Protein AF-A0A651GWT9-F1 (afdb_monomer)

Radius of gyration: 36.69 Å; Cα contacts (8 Å, |Δi|>4): 394; chains: 1; bounding box: 93×82×95 Å

Sequence (336 aa):
MPEPGSPAMNHLFLAAEGGGPGTVPLLILIVALVGFGLAYFVVGPGKRSGPKRNADIPLAMRPYHADEELETTGMERAMAWGVALAVFASLFIPLYWLIEPTRINNAVDDFYDADVAAGRAEYQNACASCHGVNLEGGSAPHPSPDVDAPWPAPALDNIVARYADSEIVPDVREFILLTLIHGRPGTPMNAFGVAGGGVYSDNQLEQITTYILSVQTGEIPEAQAFVGRSGEDVFEVSCARCHGPNAEGYVGPQLWNVYERYGWSGEDDESLVQARNAVRQVLQEGRNLPGNAPMPSFALELTDDAIEAVIDHIESFQDLGGPRTAQIGGLPEGDD

pLDDT: mean 81.08, std 16.61, range [32.06, 98.0]

Mean predicted aligned error: 13.44 Å

Solvent-accessible surface area (backbone atoms only — not comparable to full-atom values): 19276 Å² total; per-residue (Å²): 138,88,85,83,90,82,79,91,72,85,80,83,72,83,84,68,88,85,53,65,97,62,43,66,63,49,50,51,53,51,50,52,52,52,50,51,50,48,49,44,61,70,69,37,93,42,84,76,73,65,76,76,93,70,80,93,66,59,85,91,71,50,85,69,80,53,67,71,50,44,77,37,66,47,44,53,52,53,51,49,49,52,51,51,49,50,55,47,49,67,53,47,51,61,54,48,61,74,47,46,63,59,57,50,50,53,51,51,52,54,49,50,54,50,34,32,54,53,8,46,55,53,35,58,75,75,43,21,86,28,23,28,88,76,27,72,17,48,43,38,70,37,73,54,89,90,46,89,63,68,33,78,28,65,50,48,23,28,48,62,52,73,36,69,85,31,83,79,44,80,45,62,67,59,52,49,45,52,37,40,28,56,22,41,83,59,49,72,49,60,31,38,19,52,94,46,72,26,88,37,50,73,69,54,49,51,16,30,47,47,23,45,68,71,55,57,71,64,65,68,69,60,24,70,81,44,70,90,56,52,19,60,60,51,33,55,73,71,43,20,84,31,19,28,86,82,30,54,15,34,60,35,64,31,44,38,44,49,43,45,78,53,65,26,84,88,81,53,72,68,37,42,52,48,18,52,50,52,52,49,47,39,43,48,58,20,46,76,47,92,98,50,75,62,46,64,48,35,60,76,49,39,40,72,70,42,51,49,31,31,51,54,42,52,59,74,60,56,43,79,93,62,83,85,70,47,47,58,74,66,77,77,80,75,88,127

Secondary structure (DSSP, 8-state):
------------STTSSSS-TTHHHHHHHHHHHHHHHHHHHHHSS----PPPS-S---GGGSPPPPHHHIIIIIHHHHHHHHHHHHHHHHHHHHHHHHHHHHHHHHHHHHHHHHHHHHHHHHHHHHTHHHH-TTS--EEE--SSTT--SPEEEPPSTTHHHHTTT-SS-S-HHHHHHHHHHH--TTSS----BGGGT-SB-HHHHHHHHHHHHHT-------GGGGTT--HHHHIIIIIHHHH-TTS--SSSPP-TTHHHHTT--SS-HHHHHHHHHHHHHHHHH-B--TTSPPBPP-TTTS-HHHHHHHHHHHHHT--TTS-S---TTPPPPP--

Structure (mmCIF, N/CA/C/O backbone):
data_AF-A0A651GWT9-F1
#
_entry.id   AF-A0A651GWT9-F1
#
loop_
_atom_site.group_PDB
_atom_site.id
_atom_site.type_symbol
_atom_site.label_atom_id
_atom_site.label_alt_id
_atom_site.label_comp_id
_atom_site.label_asym_id
_atom_site.label_entity_id
_atom_site.label_seq_id
_atom_site.pdbx_PDB_ins_code
_atom_site.Cartn_x
_atom_site.Cartn_y
_atom_site.Cartn_z
_atom_site.occupancy
_atom_site.B_iso_or_equiv
_atom_site.auth_seq_id
_atom_site.auth_comp_id
_atom_site.auth_asym_id
_atom_site.auth_atom_id
_atom_site.pdbx_PDB_model_num
ATOM 1 N N . MET A 1 1 ? -34.807 -52.802 41.425 1.00 34.69 1 MET A N 1
ATOM 2 C CA . MET A 1 1 ? -34.283 -52.454 42.760 1.00 34.69 1 MET A CA 1
ATOM 3 C C . MET A 1 1 ? -33.518 -51.147 42.628 1.00 34.69 1 MET A C 1
ATOM 5 O O . MET A 1 1 ? -32.524 -51.166 41.915 1.00 34.69 1 MET A O 1
ATOM 9 N N . PRO A 1 2 ? -33.982 -50.023 43.196 1.00 41.78 2 PRO A N 1
ATOM 10 C CA . PRO A 1 2 ? -33.145 -48.846 43.379 1.00 41.78 2 PRO A CA 1
ATOM 11 C C . PRO A 1 2 ? -32.631 -48.796 44.827 1.00 41.78 2 PRO A C 1
ATOM 13 O O . PRO A 1 2 ? -33.397 -49.033 45.758 1.00 41.78 2 PRO A O 1
ATOM 16 N N . GLU A 1 3 ? -31.354 -48.477 45.009 1.00 43.72 3 GLU A N 1
ATOM 17 C CA . GLU A 1 3 ? -30.801 -48.015 46.289 1.00 43.72 3 GLU A CA 1
ATOM 18 C C . GLU A 1 3 ? -30.402 -46.531 46.156 1.00 43.72 3 GLU A C 1
ATOM 20 O O . GLU A 1 3 ? -30.082 -46.095 45.043 1.00 43.72 3 GLU A O 1
ATOM 25 N N . PRO A 1 4 ? -30.472 -45.738 47.242 1.00 53.94 4 PRO A N 1
ATOM 26 C CA . PRO A 1 4 ? -30.654 -44.291 47.179 1.00 53.94 4 PRO A CA 1
ATOM 27 C C . PRO A 1 4 ? -29.483 -43.471 47.756 1.00 53.94 4 PRO A C 1
ATOM 29 O O . PRO A 1 4 ? -28.803 -43.888 48.684 1.00 53.94 4 PRO A O 1
ATOM 32 N N . GLY A 1 5 ? -29.376 -42.217 47.301 1.00 38.59 5 GLY A N 1
ATOM 33 C CA . GLY A 1 5 ? -28.987 -41.090 48.159 1.00 38.59 5 GLY A CA 1
ATOM 34 C C . GLY A 1 5 ? -27.533 -40.608 48.110 1.00 38.59 5 GLY A C 1
ATOM 35 O O . GLY A 1 5 ? -26.626 -41.269 48.597 1.00 38.59 5 GLY A O 1
ATOM 36 N N . SER A 1 6 ? -27.350 -39.366 47.649 1.00 43.31 6 SER A N 1
ATOM 37 C CA . SER A 1 6 ? -26.493 -38.344 48.282 1.00 43.31 6 SER A CA 1
ATOM 38 C C . SER A 1 6 ? -26.799 -36.969 47.649 1.00 43.31 6 SER A C 1
ATOM 40 O O . SER A 1 6 ? -27.168 -36.935 46.473 1.00 43.31 6 SER A O 1
ATOM 42 N N . PRO A 1 7 ? -26.773 -35.854 48.408 1.00 42.66 7 PRO A N 1
ATOM 43 C CA . PRO A 1 7 ? -27.632 -34.707 48.158 1.00 42.66 7 PRO A CA 1
ATOM 44 C C . PRO A 1 7 ? -27.034 -33.673 47.205 1.00 42.66 7 PRO A C 1
ATOM 46 O O . PRO A 1 7 ? -25.822 -33.496 47.093 1.00 42.66 7 PRO A O 1
ATOM 49 N N . ALA A 1 8 ? -27.952 -32.938 46.579 1.00 46.38 8 ALA A N 1
ATOM 50 C CA . ALA A 1 8 ? -27.704 -31.704 45.859 1.00 46.38 8 ALA A CA 1
ATOM 51 C C . ALA A 1 8 ? -26.859 -30.739 46.706 1.00 46.38 8 ALA A C 1
ATOM 53 O O . ALA A 1 8 ? -27.310 -30.244 47.741 1.00 46.38 8 ALA A O 1
ATOM 54 N N . MET A 1 9 ? -25.641 -30.459 46.244 1.00 37.56 9 MET A N 1
ATOM 55 C CA . MET A 1 9 ? -24.887 -29.294 46.682 1.00 37.56 9 MET A CA 1
ATOM 56 C C . MET A 1 9 ? -25.170 -28.139 45.724 1.00 37.56 9 MET A C 1
ATOM 58 O O . MET A 1 9 ? -25.103 -28.284 44.507 1.00 37.56 9 MET A O 1
ATOM 62 N N . ASN A 1 10 ? -25.528 -27.003 46.319 1.00 38.50 10 ASN A N 1
ATOM 63 C CA . ASN A 1 10 ? -25.833 -25.724 45.692 1.00 38.50 10 ASN A CA 1
ATOM 64 C C . ASN A 1 10 ? -24.894 -25.373 44.526 1.00 38.50 10 ASN A C 1
ATOM 66 O O . ASN A 1 10 ? -23.770 -24.915 44.733 1.00 38.50 10 ASN A O 1
ATOM 70 N N . HIS A 1 11 ? -25.405 -25.466 43.301 1.00 36.50 11 HIS A N 1
ATOM 71 C CA . HIS A 1 11 ? -24.813 -24.824 42.132 1.00 36.50 11 HIS A CA 1
ATOM 72 C C . HIS A 1 11 ? -25.186 -23.335 42.130 1.00 36.50 11 HIS A C 1
ATOM 74 O O . HIS A 1 11 ? -26.056 -22.903 41.382 1.00 36.50 11 HIS A O 1
ATOM 80 N N . LEU A 1 12 ? -24.539 -22.547 42.993 1.00 37.69 12 LEU A N 1
ATOM 81 C CA . LEU A 1 12 ? -24.570 -21.078 42.919 1.00 37.69 12 LEU A CA 1
ATOM 82 C C . LEU A 1 12 ? -23.285 -20.496 42.293 1.00 37.69 12 LEU A C 1
ATOM 84 O O . LEU A 1 12 ? -23.103 -19.287 42.274 1.00 37.69 12 LEU A O 1
ATOM 88 N N . PHE A 1 13 ? -22.399 -21.350 41.769 1.00 36.81 13 PHE A N 1
ATOM 89 C CA . PHE A 1 13 ? -21.120 -20.948 41.164 1.00 36.81 13 PHE A CA 1
ATOM 90 C C . PHE A 1 13 ? -20.962 -21.329 39.683 1.00 36.81 13 PHE A C 1
ATOM 92 O O . PHE A 1 13 ? -19.931 -21.041 39.088 1.00 36.81 13 PHE A O 1
ATOM 99 N N . LEU A 1 14 ? -21.985 -21.909 39.047 1.00 35.50 14 LEU A N 1
ATOM 100 C CA . LEU A 1 14 ? -21.901 -22.403 37.665 1.00 35.50 14 LEU A CA 1
ATOM 101 C C . LEU A 1 14 ? -22.484 -21.418 36.631 1.00 35.50 14 LEU A C 1
ATOM 103 O O . LEU A 1 14 ? -23.247 -21.800 35.750 1.00 35.50 14 LEU A O 1
ATOM 107 N N . ALA A 1 15 ? -22.160 -20.132 36.770 1.00 36.50 15 ALA A N 1
ATOM 108 C CA . ALA A 1 15 ? -22.486 -19.091 35.784 1.00 36.50 15 ALA A CA 1
ATOM 109 C C . ALA A 1 15 ? -21.256 -18.248 35.389 1.00 36.50 15 ALA A C 1
ATOM 111 O O . ALA A 1 15 ? -21.401 -17.168 34.824 1.00 36.50 15 ALA A O 1
ATOM 112 N N . ALA A 1 16 ? -20.047 -18.729 35.699 1.00 40.91 16 ALA A N 1
ATOM 113 C CA . ALA A 1 16 ? -18.791 -18.030 35.417 1.00 40.91 16 ALA A CA 1
ATOM 114 C C . ALA A 1 16 ? -17.992 -18.629 34.242 1.00 40.91 16 ALA A C 1
ATOM 116 O O . ALA A 1 16 ? -17.003 -18.037 33.830 1.00 40.91 16 ALA A O 1
ATOM 117 N N . GLU A 1 17 ? -18.402 -19.768 33.675 1.00 38.47 17 GLU A N 1
ATOM 118 C CA . GLU A 1 17 ? -17.563 -20.520 32.719 1.00 38.47 17 GLU A CA 1
ATOM 119 C C . GLU A 1 17 ? -17.891 -20.271 31.235 1.00 38.47 17 GLU A C 1
ATOM 121 O O . GLU A 1 17 ? -17.280 -20.876 30.363 1.00 38.47 17 GLU A O 1
ATOM 126 N N . GLY A 1 18 ? -18.829 -19.371 30.918 1.00 39.38 18 GLY A N 1
ATOM 127 C CA . GLY A 1 18 ? -19.258 -19.110 29.533 1.00 39.38 18 GLY A CA 1
ATOM 128 C C . GLY A 1 18 ? -18.886 -17.743 28.960 1.00 39.38 18 GLY A C 1
A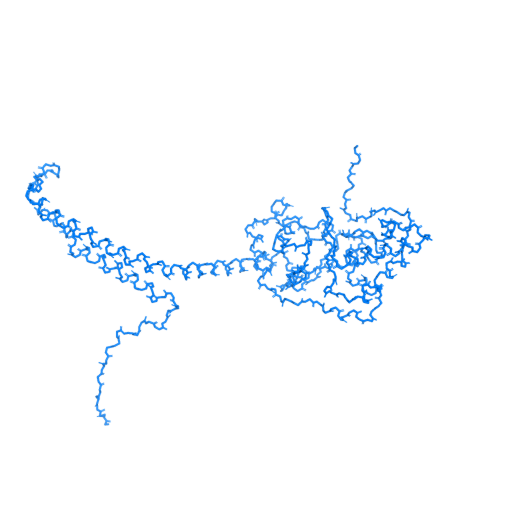TOM 129 O O . GLY A 1 18 ? -19.301 -17.424 27.851 1.00 39.38 18 GLY A O 1
ATOM 130 N N . GLY A 1 19 ? -18.173 -16.901 29.703 1.00 41.41 19 GLY A N 1
ATOM 131 C CA . GLY A 1 19 ? -17.907 -15.531 29.283 1.00 41.41 19 GLY A CA 1
ATOM 132 C C . GLY A 1 19 ? -16.416 -15.259 29.194 1.00 41.41 19 GLY A C 1
ATOM 133 O O . GLY A 1 19 ? -15.693 -15.586 30.129 1.00 41.41 19 GLY A O 1
ATOM 134 N N . GLY A 1 20 ? -15.969 -14.669 28.084 1.00 50.78 20 GLY A N 1
ATOM 135 C CA . GLY A 1 20 ? -14.579 -14.257 27.889 1.00 50.78 20 GLY A CA 1
ATOM 136 C C . GLY A 1 20 ? -14.032 -13.394 29.040 1.00 50.78 20 GLY A C 1
ATOM 137 O O . GLY A 1 20 ? -14.796 -12.941 29.893 1.00 50.78 20 GLY A O 1
ATOM 138 N N . PRO A 1 21 ? -12.719 -13.112 29.066 1.00 55.62 21 PRO A N 1
ATOM 139 C CA . PRO A 1 21 ? -12.016 -12.498 30.203 1.00 55.62 21 PRO A CA 1
ATOM 140 C C . PRO A 1 21 ? -12.607 -11.169 30.730 1.00 55.62 21 PRO A C 1
ATOM 142 O O . PRO A 1 21 ? -12.285 -10.759 31.842 1.00 55.62 21 PRO A O 1
ATOM 145 N N . GLY A 1 22 ? -13.511 -10.516 29.987 1.00 58.22 22 GLY A N 1
ATOM 146 C CA . GLY A 1 22 ? -14.246 -9.320 30.412 1.00 58.22 22 GLY A CA 1
ATOM 147 C C . GLY A 1 22 ? -15.585 -9.539 31.146 1.00 58.22 22 GLY A C 1
ATOM 148 O O . GLY A 1 22 ? -16.119 -8.583 31.704 1.00 58.22 22 GLY A O 1
ATOM 149 N N . THR A 1 23 ? -16.168 -10.744 31.175 1.00 66.31 23 THR A N 1
ATOM 150 C CA . THR A 1 23 ? -17.546 -10.939 31.688 1.00 66.31 23 THR A CA 1
ATOM 151 C C . THR A 1 23 ? -17.638 -10.937 33.209 1.00 66.31 23 THR A C 1
ATOM 153 O O . THR A 1 23 ? -18.538 -10.321 33.773 1.00 66.31 23 THR A O 1
ATOM 156 N N . VAL A 1 24 ? -16.693 -11.583 33.890 1.00 70.25 24 VAL A N 1
ATOM 157 C CA . VAL A 1 24 ? -16.616 -11.623 35.356 1.00 70.25 24 VAL A CA 1
ATOM 158 C C . VAL A 1 24 ? -16.468 -10.210 35.946 1.00 70.25 24 VAL A C 1
ATOM 160 O O . VAL A 1 24 ? -17.286 -9.839 36.789 1.00 70.25 24 VAL A O 1
ATOM 163 N N . PRO A 1 25 ? -15.512 -9.377 35.493 1.00 71.50 25 PRO A N 1
ATOM 164 C CA . PRO A 1 25 ? -15.408 -7.997 35.959 1.00 71.50 25 PRO A CA 1
ATOM 165 C C . PRO A 1 25 ? -16.654 -7.138 35.679 1.00 71.50 25 PRO A C 1
ATOM 167 O O . PRO A 1 25 ? -17.083 -6.371 36.544 1.00 71.50 25 PRO A O 1
ATOM 170 N N . LEU A 1 26 ? -17.276 -7.295 34.505 1.00 76.06 26 LEU A N 1
ATOM 171 C CA . LEU A 1 26 ? -18.511 -6.591 34.149 1.00 76.06 26 LEU A CA 1
ATOM 172 C C . LEU A 1 26 ? -19.671 -6.967 35.085 1.00 76.06 26 LEU A C 1
ATOM 174 O O . LEU A 1 26 ? -20.403 -6.093 35.549 1.00 76.06 26 LEU A O 1
ATOM 178 N N . LEU A 1 27 ? -19.819 -8.254 35.411 1.00 82.12 27 LEU A N 1
ATOM 179 C CA . LEU A 1 27 ? -20.820 -8.730 36.366 1.00 82.12 27 LEU A CA 1
ATOM 180 C C . LEU A 1 27 ? -20.599 -8.133 37.759 1.00 82.12 27 LEU A C 1
ATOM 182 O O . LEU A 1 27 ? -21.571 -7.752 38.407 1.00 82.12 27 LEU A O 1
ATOM 186 N N . ILE A 1 28 ? -19.346 -7.984 38.203 1.00 82.69 28 ILE A N 1
ATOM 187 C CA . ILE A 1 28 ? -19.028 -7.339 39.487 1.00 82.69 28 ILE A CA 1
ATOM 188 C C . ILE A 1 28 ? -19.466 -5.868 39.477 1.00 82.69 28 ILE A C 1
ATOM 190 O O . ILE A 1 28 ? -20.104 -5.425 40.433 1.00 82.69 28 ILE A O 1
ATOM 194 N N . LEU A 1 29 ? -19.197 -5.120 38.398 1.00 84.25 29 LEU A N 1
ATOM 195 C CA . LEU A 1 29 ? -19.654 -3.729 38.266 1.00 84.25 29 LEU A CA 1
ATOM 196 C C . LEU A 1 29 ? -21.187 -3.626 38.258 1.00 84.25 29 LEU A C 1
ATOM 198 O O . LEU A 1 29 ? -21.750 -2.772 38.945 1.00 84.25 29 LEU A O 1
ATOM 202 N N . ILE A 1 30 ? -21.872 -4.512 37.529 1.00 86.12 30 ILE A N 1
ATOM 203 C CA . ILE A 1 30 ? -23.341 -4.554 37.480 1.00 86.12 30 ILE A CA 1
ATOM 204 C C . ILE A 1 30 ? -23.914 -4.876 38.863 1.00 86.12 30 ILE A C 1
ATOM 206 O O . ILE A 1 30 ? -24.826 -4.191 39.319 1.00 86.12 30 ILE A O 1
ATOM 210 N N . VAL A 1 31 ? -23.371 -5.875 39.562 1.00 89.00 31 VAL A N 1
ATOM 211 C CA . VAL A 1 31 ? -23.805 -6.243 40.918 1.00 89.00 31 VAL A CA 1
ATOM 212 C C . VAL A 1 31 ? -23.554 -5.102 41.903 1.00 89.00 31 VAL A C 1
ATOM 214 O O . VAL A 1 31 ? -24.424 -4.820 42.725 1.00 89.00 31 VAL A O 1
ATOM 217 N N . ALA A 1 32 ? -22.422 -4.400 41.800 1.00 86.38 32 ALA A N 1
ATOM 218 C CA . ALA A 1 32 ? -22.132 -3.230 42.625 1.00 86.38 32 ALA A CA 1
ATOM 219 C C . ALA A 1 32 ? -23.136 -2.089 42.374 1.00 86.38 32 ALA A C 1
ATOM 221 O O . ALA A 1 32 ? -23.671 -1.527 43.331 1.00 86.38 32 ALA A O 1
ATOM 222 N N . LEU A 1 33 ? -23.452 -1.784 41.108 1.00 89.38 33 LEU A N 1
ATOM 223 C CA . LEU A 1 33 ? -24.438 -0.762 40.729 1.00 89.38 33 LEU A CA 1
ATOM 224 C C . LEU A 1 33 ? -25.857 -1.125 41.173 1.00 89.38 33 LEU A C 1
ATOM 226 O O . LEU A 1 33 ? -26.551 -0.302 41.769 1.00 89.38 33 LEU A O 1
ATOM 230 N N . VAL A 1 34 ? -26.291 -2.358 40.910 1.00 90.88 34 VAL A N 1
ATOM 231 C CA . VAL A 1 34 ? -27.620 -2.853 41.296 1.00 90.88 34 VAL A CA 1
ATOM 232 C C . VAL A 1 34 ? -27.742 -2.921 42.815 1.00 90.88 34 VAL A C 1
ATOM 234 O O . VAL A 1 34 ? -28.761 -2.505 43.361 1.00 90.88 34 VAL A O 1
ATOM 237 N N . GLY A 1 35 ? -26.698 -3.378 43.511 1.00 88.44 35 GLY A N 1
ATOM 238 C CA . GLY A 1 35 ? -26.638 -3.413 44.970 1.00 88.44 35 GLY A CA 1
ATOM 239 C C . GLY A 1 35 ? -26.729 -2.019 45.589 1.00 88.44 35 GLY A C 1
ATOM 240 O O . GLY A 1 35 ? -27.533 -1.805 46.498 1.00 88.44 35 GLY A O 1
ATOM 241 N N . PHE A 1 36 ? -25.979 -1.049 45.058 1.00 87.56 36 PHE A N 1
ATOM 242 C CA . PHE A 1 36 ? -26.046 0.343 45.508 1.00 87.56 36 PHE A CA 1
ATOM 243 C C . PHE A 1 36 ? -27.411 0.980 45.203 1.00 87.56 36 PHE A C 1
ATOM 245 O O . PHE A 1 36 ? -28.001 1.627 46.068 1.00 87.56 36 PHE A O 1
ATOM 252 N N . GLY A 1 37 ? -27.965 0.739 44.010 1.00 85.50 37 GLY A N 1
ATOM 253 C CA . GLY A 1 37 ? -29.296 1.208 43.618 1.00 85.50 37 GLY A CA 1
ATOM 254 C C . GLY A 1 37 ? -30.419 0.618 44.479 1.00 85.50 37 GLY A C 1
ATOM 255 O O . GLY A 1 37 ? -31.320 1.343 44.900 1.00 85.50 37 GLY A O 1
ATOM 256 N N . LEU A 1 38 ? -30.347 -0.675 44.810 1.00 85.50 38 LEU A N 1
ATOM 257 C CA . LEU A 1 38 ? -31.267 -1.335 45.742 1.00 85.50 38 LEU A CA 1
ATOM 258 C C . LEU A 1 38 ? -31.141 -0.762 47.154 1.00 85.50 38 LEU A C 1
ATOM 260 O O . LEU A 1 38 ? -32.159 -0.452 47.769 1.00 85.50 38 LEU A O 1
ATOM 264 N N . ALA A 1 39 ? -29.919 -0.570 47.656 1.00 82.94 39 ALA A N 1
ATOM 265 C CA . ALA A 1 39 ? -29.689 0.060 48.954 1.00 82.94 39 ALA A CA 1
ATOM 266 C C . ALA A 1 39 ? 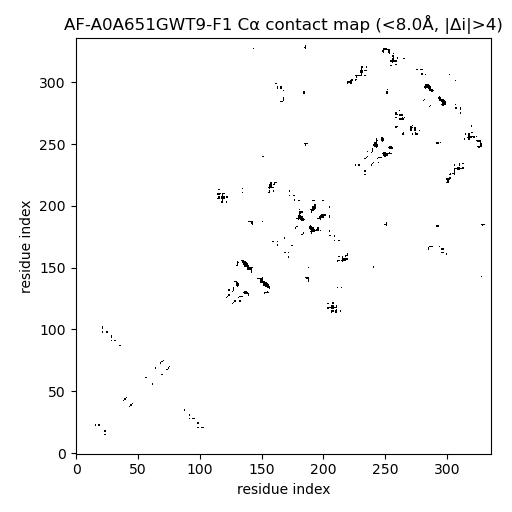-30.274 1.481 48.997 1.00 82.94 39 ALA A C 1
ATOM 268 O O . ALA A 1 39 ? -30.955 1.840 49.959 1.00 82.94 39 ALA A O 1
ATOM 269 N N . TYR A 1 40 ? -30.099 2.262 47.928 1.00 83.56 40 TYR A N 1
ATOM 270 C CA . TYR A 1 40 ? -30.716 3.579 47.778 1.00 83.56 40 TYR A CA 1
ATOM 271 C C . TYR A 1 40 ? -32.244 3.516 47.740 1.00 83.56 40 TYR A C 1
ATOM 273 O O . TYR A 1 40 ? -32.911 4.306 48.398 1.00 83.56 40 TYR A O 1
ATOM 281 N N . PHE A 1 41 ? -32.836 2.561 47.031 1.00 79.25 41 PHE A N 1
ATOM 282 C CA . PHE A 1 41 ? -34.292 2.467 46.948 1.00 79.25 41 PHE A CA 1
ATOM 283 C C . PHE A 1 41 ? -34.943 1.974 48.253 1.00 79.25 41 PHE A C 1
ATOM 285 O O . PHE A 1 41 ? -36.027 2.434 48.620 1.00 79.25 41 PHE A O 1
ATOM 292 N N . VAL A 1 42 ? -34.292 1.047 48.962 1.00 79.25 42 VAL A N 1
ATOM 293 C CA . VAL A 1 42 ? -34.802 0.443 50.205 1.00 79.25 42 VAL A CA 1
ATOM 294 C C . VAL A 1 42 ? -34.559 1.346 51.417 1.00 79.25 42 VAL A C 1
ATOM 296 O O . VAL A 1 42 ? -35.457 1.507 52.242 1.00 79.25 42 VAL A O 1
ATOM 299 N N . VAL A 1 43 ? -33.365 1.939 51.528 1.00 76.88 43 VAL A N 1
ATOM 300 C CA . VAL A 1 43 ? -32.902 2.684 52.719 1.00 76.88 43 VAL A CA 1
ATOM 301 C C . VAL A 1 43 ? -32.803 4.194 52.472 1.00 76.88 43 VAL A C 1
ATOM 303 O O . VAL A 1 43 ? -32.679 4.977 53.417 1.00 76.88 43 VAL A O 1
ATOM 306 N N . GLY A 1 44 ? -32.861 4.637 51.213 1.00 68.19 44 GLY A N 1
ATOM 307 C CA . GLY A 1 44 ? -32.768 6.049 50.844 1.00 68.19 44 GLY A CA 1
ATOM 308 C C . GLY A 1 44 ? -33.978 6.863 51.292 1.00 68.19 44 GLY A C 1
ATOM 309 O O . GLY A 1 44 ? -34.638 6.520 52.277 1.00 68.19 44 GLY A O 1
ATOM 310 N N . PRO A 1 45 ? -34.285 7.997 50.645 1.00 62.41 45 PRO A N 1
ATOM 311 C CA . PRO A 1 45 ? -35.487 8.752 50.965 1.00 62.41 45 PRO A CA 1
ATOM 312 C C . PRO A 1 45 ? -36.687 7.894 50.545 1.00 62.41 45 PRO A C 1
ATOM 314 O O . PRO A 1 45 ? -37.156 7.978 49.413 1.00 62.41 45 PRO A O 1
ATOM 317 N N . GLY A 1 46 ? -37.096 6.986 51.440 1.00 53.94 46 GLY A N 1
ATOM 318 C CA . GLY A 1 46 ? -38.019 5.892 51.175 1.00 53.94 46 GLY A CA 1
ATOM 319 C C . GLY A 1 46 ? -39.297 6.391 50.533 1.00 53.94 46 GLY A C 1
ATOM 320 O O . GLY A 1 46 ? -39.607 7.578 50.653 1.00 53.94 46 GLY A O 1
ATOM 321 N N . LYS A 1 47 ? -40.023 5.485 49.852 1.00 51.78 47 LYS A N 1
ATOM 322 C CA . LYS A 1 47 ? -41.336 5.739 49.230 1.00 51.78 47 LYS A CA 1
ATOM 323 C C . LYS A 1 47 ? -42.032 6.869 49.975 1.00 51.78 47 LYS A C 1
ATOM 325 O O . LYS A 1 47 ? -42.544 6.656 51.075 1.00 51.78 47 LYS A O 1
ATOM 330 N N . ARG A 1 48 ? -42.017 8.073 49.390 1.00 53.59 48 ARG A N 1
ATOM 331 C CA . ARG A 1 48 ? -42.835 9.175 49.876 1.00 53.59 48 ARG A CA 1
ATOM 332 C C . ARG A 1 48 ? -44.258 8.682 49.689 1.00 53.59 48 ARG A C 1
ATOM 334 O O . ARG A 1 48 ? -44.832 8.820 48.613 1.00 53.59 48 ARG A O 1
ATOM 341 N N . SER A 1 49 ? -44.811 8.042 50.715 1.00 50.19 49 SER A N 1
ATOM 342 C CA . SER A 1 49 ? -46.246 7.967 50.874 1.00 50.19 49 SER A CA 1
ATOM 343 C C . SER A 1 49 ? -46.650 9.422 50.978 1.00 50.19 49 SER A C 1
ATOM 345 O O . SER A 1 49 ? -46.546 10.021 52.048 1.00 50.19 49 SER A O 1
ATOM 347 N N . GLY A 1 50 ? -47.017 10.017 49.841 1.00 53.06 50 GLY A N 1
ATOM 348 C CA . GLY A 1 50 ? -47.639 11.326 49.835 1.00 53.06 50 GLY A CA 1
ATOM 349 C C . GLY A 1 50 ? -48.736 11.304 50.901 1.00 53.06 50 GLY A C 1
ATOM 350 O O . GLY A 1 50 ? -49.389 10.263 51.058 1.00 53.06 50 GLY A O 1
ATOM 351 N N . PRO A 1 51 ? -48.887 12.378 51.693 1.00 47.53 51 PRO A N 1
ATOM 352 C CA . PRO A 1 51 ? -49.869 12.399 52.766 1.00 47.53 51 PRO A CA 1
ATOM 353 C C . PRO A 1 51 ? -51.208 11.920 52.206 1.00 47.53 51 PRO A C 1
ATOM 355 O O . PRO A 1 51 ? -51.631 12.377 51.137 1.00 47.53 51 PRO A O 1
ATOM 358 N N . LYS A 1 52 ? -51.830 10.937 52.879 1.00 55.00 52 LYS A N 1
ATOM 359 C CA . LYS A 1 52 ? -53.175 10.474 52.518 1.00 55.00 52 LYS A CA 1
ATOM 360 C C . LYS A 1 52 ? -54.032 11.727 52.384 1.00 55.00 52 LYS A C 1
ATOM 362 O O . LYS A 1 52 ? -54.026 12.538 53.304 1.00 55.00 52 LYS A O 1
ATOM 367 N N . ARG A 1 53 ? -54.663 11.899 51.216 1.00 56.22 53 ARG A N 1
ATOM 368 C CA . ARG A 1 53 ? -55.472 13.065 50.831 1.00 56.22 53 ARG A CA 1
ATOM 369 C C . ARG A 1 53 ? -56.495 13.397 51.924 1.00 56.22 53 ARG A C 1
ATOM 371 O O . ARG A 1 53 ? -57.624 12.936 51.864 1.00 56.22 53 ARG A O 1
ATOM 378 N N . ASN A 1 54 ? -56.089 14.197 52.897 1.00 49.75 54 ASN A N 1
ATOM 379 C CA . ASN A 1 54 ? -56.944 14.814 53.891 1.00 49.75 54 ASN A CA 1
ATOM 380 C C . ASN A 1 54 ? -56.659 16.314 53.773 1.00 49.75 54 ASN A C 1
ATOM 382 O O . ASN A 1 54 ? -55.640 16.780 54.266 1.00 49.75 54 ASN A O 1
ATOM 386 N N . ALA A 1 55 ? -57.523 16.995 53.017 1.00 55.72 55 ALA A N 1
ATOM 387 C CA . ALA A 1 55 ? -57.699 18.447 52.913 1.00 55.72 55 ALA A CA 1
ATOM 388 C C . ALA A 1 55 ? -56.441 19.339 52.722 1.00 55.72 55 ALA A C 1
ATOM 390 O O . ALA A 1 55 ? -55.730 19.685 53.658 1.00 55.72 55 ALA A O 1
ATOM 391 N N . ASP A 1 56 ? -56.229 19.740 51.464 1.00 62.34 56 ASP A N 1
ATOM 392 C CA . ASP A 1 56 ? -55.825 21.064 50.956 1.00 62.34 56 ASP A CA 1
ATOM 393 C C . ASP A 1 56 ? -54.897 21.971 51.788 1.00 62.34 56 ASP A C 1
ATOM 395 O O . ASP A 1 56 ? -55.302 22.995 52.334 1.00 62.34 56 ASP A O 1
ATOM 399 N N . ILE A 1 57 ? -53.592 21.690 51.707 1.00 61.81 57 ILE A N 1
ATOM 400 C CA . ILE A 1 57 ? -52.544 22.720 51.783 1.00 61.81 57 ILE A CA 1
ATOM 401 C C . ILE A 1 57 ? -51.693 22.619 50.501 1.00 61.81 57 ILE A C 1
ATOM 403 O O . ILE A 1 57 ? -51.135 21.535 50.236 1.00 61.81 57 ILE A O 1
ATOM 407 N N . PRO A 1 58 ? -51.579 23.697 49.690 1.00 71.12 58 PRO A N 1
ATOM 408 C CA . PRO A 1 58 ? -50.703 23.736 48.518 1.00 71.12 58 PRO A CA 1
ATOM 409 C C . PRO A 1 58 ? -49.275 23.331 48.891 1.00 71.12 58 PRO A C 1
ATOM 411 O O . PRO A 1 58 ? -48.808 23.676 49.971 1.00 71.12 58 PRO A O 1
ATOM 414 N N . LEU A 1 59 ? -48.563 22.618 48.010 1.00 66.44 59 LEU A N 1
ATOM 415 C CA . LEU A 1 59 ? -47.211 22.095 48.290 1.00 66.44 59 LEU A CA 1
ATOM 416 C C . LEU A 1 59 ? -46.246 23.156 48.851 1.00 66.44 59 LEU A C 1
ATOM 418 O O . LEU A 1 59 ? -45.450 22.832 49.724 1.00 66.44 59 LEU A O 1
ATOM 422 N N . ALA A 1 60 ? -46.366 24.406 48.398 1.00 71.88 60 ALA A N 1
ATOM 423 C CA . ALA A 1 60 ? -45.538 25.534 48.827 1.00 71.88 60 ALA A CA 1
ATOM 424 C C . ALA A 1 60 ? -45.923 26.154 50.190 1.00 71.88 60 ALA A C 1
ATOM 426 O O . ALA A 1 60 ? -45.166 26.958 50.716 1.00 71.88 60 ALA A O 1
ATOM 427 N N . MET A 1 61 ? -47.088 25.817 50.754 1.00 69.31 61 MET A N 1
ATOM 428 C CA . MET A 1 61 ? -47.592 26.352 52.034 1.00 69.31 61 MET A CA 1
ATOM 429 C C . MET A 1 61 ? -47.582 25.321 53.167 1.00 69.31 61 MET A C 1
ATOM 431 O O . MET A 1 61 ? -48.073 25.589 54.262 1.00 69.31 61 MET A O 1
ATOM 435 N N . ARG A 1 62 ? -47.064 24.117 52.917 1.00 70.88 62 ARG A N 1
ATOM 436 C CA . ARG A 1 62 ? -46.945 23.101 53.963 1.00 70.88 62 ARG A CA 1
ATOM 437 C C . ARG A 1 62 ? -45.845 23.522 54.936 1.00 70.88 62 ARG A C 1
ATOM 439 O O . ARG A 1 62 ? -44.788 23.939 54.462 1.00 70.88 62 ARG A O 1
ATOM 446 N N . PRO A 1 63 ? -46.061 23.389 56.257 1.00 71.88 63 PRO A N 1
ATOM 447 C CA . PRO A 1 63 ? -44.979 23.528 57.219 1.00 71.88 63 PRO A CA 1
ATOM 448 C C . PRO A 1 63 ? -43.832 22.614 56.788 1.00 71.88 63 PRO A C 1
ATOM 450 O O . PRO A 1 63 ? -44.047 21.419 56.556 1.00 71.88 63 PRO A O 1
ATOM 453 N N . TYR A 1 64 ? -42.651 23.194 56.590 1.00 68.31 64 TYR A N 1
ATOM 454 C CA . TYR A 1 64 ? -41.444 22.418 56.342 1.00 68.31 64 TYR A CA 1
ATOM 455 C C . TYR A 1 64 ? -41.037 21.702 57.640 1.00 68.31 64 TYR A C 1
ATOM 457 O O . TYR A 1 64 ? -41.601 21.978 58.702 1.00 68.31 64 TYR A O 1
ATOM 465 N N . HIS A 1 65 ? -40.107 20.750 57.555 1.00 75.19 65 HIS A N 1
ATOM 466 C CA . HIS A 1 65 ? -39.599 20.063 58.745 1.00 75.19 65 HIS A CA 1
ATOM 467 C C . HIS A 1 65 ? -39.114 21.079 59.784 1.00 75.19 65 HIS A C 1
ATOM 469 O O . HIS A 1 65 ? -38.588 22.129 59.415 1.00 75.19 65 HIS A O 1
ATOM 475 N N . ALA A 1 66 ? -39.322 20.779 61.067 1.00 80.06 66 ALA A N 1
ATOM 476 C CA . ALA A 1 66 ? -38.813 21.629 62.136 1.00 80.06 66 ALA A CA 1
ATOM 477 C C . ALA A 1 66 ? -37.282 21.715 62.039 1.00 80.06 66 ALA A C 1
ATOM 479 O O . ALA A 1 66 ? -36.644 20.720 61.690 1.00 80.06 66 ALA A O 1
ATOM 480 N N . ASP A 1 67 ? -36.701 22.867 62.382 1.00 75.50 67 ASP A N 1
ATOM 481 C CA . ASP A 1 67 ? -35.245 23.066 62.333 1.00 75.50 67 ASP A CA 1
ATOM 482 C C . ASP A 1 67 ? -34.505 21.958 63.105 1.00 75.50 67 ASP A C 1
ATOM 484 O O . ASP A 1 67 ? -33.553 21.387 62.591 1.00 75.50 67 ASP A O 1
ATOM 488 N N . GLU A 1 68 ? -35.025 21.528 64.259 1.00 78.12 68 GLU A N 1
ATOM 489 C CA . GLU A 1 68 ? -34.473 20.404 65.033 1.00 78.12 68 GLU A CA 1
ATOM 490 C C . GLU A 1 68 ? -34.428 19.078 64.242 1.00 78.12 68 GLU A C 1
ATOM 492 O O . GLU A 1 68 ? -33.465 18.325 64.348 1.00 78.12 68 GLU A O 1
ATOM 497 N N . GLU A 1 69 ? -35.439 18.770 63.418 1.00 75.62 69 GLU A N 1
ATOM 498 C CA . GLU A 1 69 ? -35.455 17.549 62.591 1.00 75.62 69 GLU A CA 1
ATOM 499 C C . GLU A 1 69 ? -34.452 17.628 61.431 1.00 75.62 69 GLU A C 1
ATOM 501 O O . GLU A 1 69 ? -33.855 16.613 61.052 1.00 75.62 69 GLU A O 1
ATOM 506 N N . LEU A 1 70 ? -34.278 18.824 60.859 1.00 73.69 70 LEU A N 1
ATOM 507 C CA . LEU A 1 70 ? -33.365 19.085 59.746 1.00 73.69 70 LEU A CA 1
ATOM 508 C C . LEU A 1 70 ? -31.907 19.069 60.193 1.00 73.69 70 LEU A C 1
ATOM 510 O O . LEU A 1 70 ? -31.084 18.436 59.533 1.00 73.69 70 LEU A O 1
ATOM 514 N N . GLU A 1 71 ? -31.620 19.714 61.320 1.00 76.50 71 GLU A N 1
ATOM 515 C CA . GLU A 1 71 ? -30.286 19.833 61.916 1.00 76.50 71 GLU A CA 1
ATOM 516 C C . GLU A 1 71 ? -29.824 18.531 62.592 1.00 76.50 71 GLU A C 1
ATOM 518 O O . GLU A 1 71 ? -28.643 18.365 62.877 1.00 76.50 71 GLU A O 1
ATOM 523 N N . THR A 1 72 ? -30.726 17.571 62.820 1.00 79.94 72 THR A N 1
ATOM 524 C CA . THR A 1 72 ? -30.375 16.241 63.340 1.00 79.94 72 THR A CA 1
ATOM 525 C C . THR A 1 72 ? -30.520 15.181 62.246 1.00 79.94 72 THR A C 1
ATOM 527 O O . THR A 1 72 ? -29.666 15.027 61.372 1.00 79.94 72 THR A O 1
ATOM 530 N N . THR A 1 73 ? -31.640 14.467 62.240 1.00 77.69 73 THR A N 1
ATOM 531 C CA . THR A 1 73 ? -31.874 13.276 61.420 1.00 77.69 73 THR A CA 1
ATOM 532 C C . THR A 1 73 ? -31.812 13.544 59.915 1.00 77.69 73 THR A C 1
ATOM 534 O O . THR A 1 73 ? -31.402 12.668 59.148 1.00 77.69 73 THR A O 1
ATOM 537 N N . GLY A 1 74 ? -32.210 14.741 59.470 1.00 77.56 74 GLY A N 1
ATOM 538 C CA . GLY A 1 74 ? -32.126 15.158 58.073 1.00 77.56 74 GLY A CA 1
ATOM 539 C C . GLY A 1 74 ? -30.678 15.281 57.605 1.00 77.56 74 GLY A C 1
ATOM 540 O O . GLY A 1 74 ? -30.289 14.647 56.618 1.00 77.56 74 GLY A O 1
ATOM 541 N N . MET A 1 75 ? -29.876 16.050 58.343 1.00 82.69 75 MET A N 1
ATOM 542 C CA . MET A 1 75 ? -28.459 16.258 58.060 1.00 82.69 75 MET A CA 1
ATOM 543 C C . MET A 1 75 ? -27.645 14.965 58.197 1.00 82.69 75 MET A C 1
ATOM 545 O O . MET A 1 75 ? -26.883 14.633 57.288 1.00 82.69 75 MET A O 1
ATOM 549 N N . GLU A 1 76 ? -27.858 14.182 59.257 1.00 84.62 76 GLU A N 1
ATOM 550 C CA . GLU A 1 76 ? -27.172 12.898 59.466 1.00 84.62 76 GLU A CA 1
ATOM 551 C C . GLU A 1 76 ? -27.418 11.918 58.309 1.00 84.62 76 GLU A C 1
ATOM 553 O O . GLU A 1 76 ? -26.481 11.293 57.805 1.00 84.62 76 GLU A O 1
ATOM 558 N N . ARG A 1 77 ? -28.662 11.817 57.816 1.00 81.56 77 ARG A N 1
ATOM 559 C CA . ARG A 1 77 ? -28.986 10.974 56.652 1.00 81.56 77 ARG A CA 1
ATOM 560 C C . ARG A 1 77 ? -28.320 11.475 55.377 1.00 81.56 77 ARG A C 1
ATOM 562 O O . ARG A 1 77 ? -27.846 10.657 54.589 1.00 81.56 77 ARG A O 1
ATOM 569 N N . ALA A 1 78 ? -28.292 12.787 55.153 1.00 83.56 78 ALA A N 1
ATOM 570 C CA . ALA A 1 78 ? -27.640 13.366 53.982 1.00 83.56 78 ALA A CA 1
ATOM 571 C C . ALA A 1 78 ? -26.125 13.100 53.994 1.00 83.56 78 ALA A C 1
ATOM 573 O O . ALA A 1 78 ? -25.569 12.656 52.988 1.00 83.56 78 ALA A O 1
ATOM 574 N N . MET A 1 79 ? -25.472 13.284 55.144 1.00 88.75 79 MET A N 1
ATOM 575 C CA . MET A 1 79 ? -24.050 12.983 55.324 1.00 88.75 79 MET A CA 1
ATOM 576 C C . MET A 1 79 ? -23.753 11.488 55.157 1.00 88.75 79 MET A C 1
ATOM 578 O O . MET A 1 79 ? -22.790 11.136 54.476 1.00 88.75 79 MET A O 1
ATOM 582 N N . ALA A 1 80 ? -24.603 10.601 55.688 1.00 87.06 80 ALA A N 1
ATOM 583 C CA . ALA A 1 80 ? -24.461 9.155 55.508 1.00 87.06 80 ALA A CA 1
ATOM 584 C C . ALA A 1 80 ? -24.513 8.744 54.026 1.00 87.06 80 ALA A C 1
ATOM 586 O O . ALA A 1 80 ? -23.707 7.925 53.585 1.00 87.06 80 ALA A O 1
ATOM 587 N N . TRP A 1 81 ? -25.404 9.352 53.234 1.00 87.00 81 TRP A N 1
ATOM 588 C CA . TRP A 1 81 ? -25.448 9.137 51.784 1.00 87.00 81 TRP A CA 1
ATOM 589 C C . TRP A 1 81 ? -24.231 9.707 51.059 1.00 87.00 81 TRP A C 1
ATOM 591 O O . TRP A 1 81 ? -23.731 9.068 50.135 1.00 87.00 81 TRP A O 1
ATOM 601 N N . GLY A 1 82 ? -23.723 10.861 51.497 1.00 90.69 82 GLY A N 1
ATOM 602 C CA . GLY A 1 82 ? -22.468 11.418 50.991 1.00 90.69 82 GLY A CA 1
ATOM 603 C C . GLY A 1 82 ? -21.291 10.461 51.196 1.00 90.69 82 GLY A C 1
ATOM 604 O O . GLY A 1 82 ? -20.559 10.175 50.251 1.00 90.69 82 GLY A O 1
ATOM 605 N N . VAL A 1 83 ? -21.155 9.893 52.399 1.00 92.56 83 VAL A N 1
ATOM 606 C CA . VAL A 1 83 ? -20.120 8.892 52.710 1.00 92.56 83 VAL A CA 1
ATOM 607 C C . VAL A 1 83 ? -20.331 7.608 51.908 1.00 92.56 83 VAL A C 1
ATOM 609 O O . VAL A 1 83 ? -19.378 7.096 51.327 1.00 92.56 83 VAL A O 1
ATOM 612 N N . ALA A 1 84 ? -21.565 7.102 51.822 1.00 89.56 84 ALA A N 1
ATOM 613 C CA . ALA A 1 84 ? -21.871 5.897 51.054 1.00 89.56 84 ALA A CA 1
ATOM 614 C C . ALA A 1 84 ? -21.519 6.058 49.567 1.00 89.56 84 ALA A C 1
ATOM 616 O O . ALA A 1 84 ? -20.922 5.160 48.977 1.00 89.56 84 ALA A O 1
ATOM 617 N N . LEU A 1 85 ? -21.836 7.212 48.971 1.00 91.50 85 LEU A N 1
ATOM 618 C CA . LEU A 1 85 ? -21.487 7.518 47.586 1.00 91.50 85 LEU A CA 1
ATOM 619 C C . LEU A 1 85 ? -19.974 7.671 47.411 1.00 91.50 85 LEU A C 1
ATOM 621 O O . LEU A 1 85 ? -19.433 7.164 46.433 1.00 91.50 85 LEU A O 1
ATOM 625 N N . ALA A 1 86 ? -19.282 8.307 48.359 1.00 93.81 86 ALA A N 1
ATOM 626 C CA . ALA A 1 86 ? -17.828 8.442 48.317 1.00 93.81 86 ALA A CA 1
ATOM 627 C C . ALA A 1 86 ? -17.120 7.078 48.386 1.00 93.81 86 ALA A C 1
ATOM 629 O O . ALA A 1 86 ? -16.203 6.831 47.606 1.00 93.81 86 ALA A O 1
ATOM 630 N N . VAL A 1 87 ? -17.568 6.178 49.270 1.00 92.56 87 VAL A N 1
ATOM 631 C CA . VAL A 1 87 ? -17.046 4.804 49.377 1.00 92.56 87 VAL A CA 1
ATOM 632 C C . VAL A 1 87 ? -17.376 3.990 48.127 1.00 92.56 87 VAL A C 1
ATOM 634 O O . VAL A 1 87 ? -16.525 3.269 47.616 1.00 92.56 87 VAL A O 1
ATOM 637 N N . PHE A 1 88 ? -18.596 4.114 47.602 1.00 92.12 88 PHE A N 1
ATOM 638 C CA . PHE A 1 88 ? -18.966 3.453 46.356 1.00 92.12 88 PHE A CA 1
ATOM 639 C C . PHE A 1 88 ? -18.077 3.926 45.203 1.00 92.12 88 PHE A C 1
ATOM 641 O O . PHE A 1 88 ? -17.473 3.101 44.530 1.00 92.12 88 PHE A O 1
ATOM 648 N N . ALA A 1 89 ? -17.935 5.238 45.009 1.00 93.06 89 ALA A N 1
ATOM 649 C CA . ALA A 1 89 ? -17.121 5.803 43.940 1.00 93.06 89 ALA A CA 1
ATOM 650 C C . ALA A 1 89 ? -15.633 5.440 44.083 1.00 93.06 89 ALA A C 1
ATOM 652 O O . ALA A 1 89 ? -14.999 5.101 43.085 1.00 93.06 89 ALA A O 1
ATOM 653 N N . SER A 1 90 ? -15.083 5.454 45.304 1.00 93.25 90 SER A N 1
ATOM 654 C CA . SER A 1 90 ? -13.672 5.128 45.548 1.00 93.25 90 SER A CA 1
ATOM 655 C C . SER A 1 90 ? -13.327 3.665 45.279 1.00 93.25 90 SER A C 1
ATOM 657 O O . SER A 1 90 ? -12.180 3.374 44.955 1.00 93.25 90 SER A O 1
ATOM 659 N N . LEU A 1 91 ? -14.298 2.752 45.370 1.00 90.50 91 LEU A N 1
ATOM 660 C CA . LEU A 1 91 ? -14.125 1.343 45.008 1.00 90.50 91 LEU A CA 1
ATOM 661 C C . LEU A 1 91 ? -14.491 1.074 43.542 1.00 90.50 91 LEU A C 1
ATOM 663 O O . LEU A 1 91 ? -13.797 0.332 42.850 1.00 90.50 91 LEU A O 1
ATOM 667 N N . PHE A 1 92 ? -15.569 1.688 43.058 1.00 91.00 92 PHE A N 1
ATOM 668 C CA . PHE A 1 92 ? -16.122 1.449 41.729 1.00 91.00 92 PHE A CA 1
ATOM 669 C C . PHE A 1 92 ? -15.244 2.025 40.618 1.00 91.00 92 PHE A C 1
ATOM 671 O O . PHE A 1 92 ? -15.019 1.345 39.622 1.00 91.00 92 PHE A O 1
ATOM 678 N N . ILE A 1 93 ? -14.719 3.247 40.777 1.00 91.06 93 ILE A N 1
ATOM 679 C CA . ILE A 1 93 ? -13.914 3.899 39.732 1.00 91.06 93 ILE A CA 1
ATOM 680 C C . ILE A 1 93 ? -12.606 3.135 39.469 1.00 91.06 93 ILE A C 1
ATOM 682 O O . ILE A 1 93 ? -12.352 2.827 38.304 1.00 91.06 93 ILE A O 1
ATOM 686 N N . PRO A 1 94 ? -11.792 2.760 40.480 1.00 90.44 94 PRO A N 1
ATOM 687 C CA . PRO A 1 94 ? -10.588 1.968 40.228 1.00 90.44 94 PRO A CA 1
ATOM 688 C C . PRO A 1 94 ? -10.898 0.598 39.624 1.00 90.44 94 PRO A C 1
ATOM 690 O O . PRO A 1 94 ? -10.182 0.152 38.731 1.00 90.44 94 PRO A O 1
ATOM 693 N N . LEU A 1 95 ? -11.983 -0.050 40.064 1.00 86.75 95 LEU A N 1
ATOM 694 C CA . LEU A 1 95 ? -12.413 -1.323 39.491 1.00 86.75 95 LEU A CA 1
ATOM 695 C C . LEU A 1 95 ? -12.816 -1.170 38.019 1.00 86.75 95 LEU A C 1
ATOM 697 O O . LEU A 1 95 ? -12.398 -1.974 37.196 1.00 86.75 95 LEU A O 1
ATOM 701 N N . TYR A 1 96 ? -13.576 -0.129 37.675 1.00 86.94 96 TYR A N 1
ATOM 702 C CA . TYR A 1 96 ? -13.934 0.192 36.293 1.00 86.94 96 TYR A CA 1
ATOM 703 C C . TYR A 1 96 ? -12.687 0.426 35.431 1.00 86.94 96 TYR A C 1
ATOM 705 O O . TYR A 1 96 ? -12.566 -0.134 34.344 1.00 86.94 96 TYR A O 1
ATOM 713 N N . TRP A 1 97 ? -11.723 1.192 35.945 1.00 90.81 97 TRP A N 1
ATOM 714 C CA . TRP A 1 97 ? -10.483 1.519 35.239 1.00 90.81 97 TRP A CA 1
ATOM 715 C C . TRP A 1 97 ? -9.612 0.289 34.942 1.00 90.81 97 TRP A C 1
ATOM 717 O O . TRP A 1 97 ? -8.942 0.252 33.918 1.00 90.81 97 TRP A O 1
ATOM 727 N N . LEU A 1 98 ? -9.658 -0.745 35.791 1.00 87.50 98 LEU A N 1
ATOM 728 C CA . LEU A 1 98 ? -8.973 -2.022 35.541 1.00 87.50 98 LEU A CA 1
ATOM 729 C C . LEU A 1 98 ? -9.583 -2.825 34.379 1.00 87.50 98 LEU A C 1
ATOM 731 O O . LEU A 1 98 ? -8.903 -3.668 33.804 1.00 87.50 98 LEU A O 1
ATOM 735 N N . ILE A 1 99 ? -10.854 -2.588 34.048 1.00 85.88 99 ILE A N 1
ATOM 736 C CA . ILE A 1 99 ? -11.627 -3.359 33.057 1.00 85.88 99 ILE A CA 1
ATOM 737 C C . ILE A 1 99 ? -11.692 -2.621 31.715 1.00 85.88 99 ILE A C 1
ATOM 739 O O . ILE A 1 99 ? -11.766 -3.239 30.652 1.00 85.88 99 ILE A O 1
ATOM 743 N N . GLU A 1 100 ? -11.644 -1.292 31.768 1.00 87.75 100 GLU A N 1
ATOM 744 C CA . GLU A 1 100 ? -11.758 -0.402 30.618 1.00 87.75 100 GLU A CA 1
ATOM 745 C C . GLU A 1 100 ? -10.797 -0.735 29.454 1.00 87.75 100 GLU A C 1
ATOM 747 O O . GLU A 1 100 ? -11.272 -0.744 28.317 1.00 87.75 100 GLU A O 1
ATOM 752 N N . PRO A 1 101 ? -9.511 -1.096 29.668 1.00 89.44 101 PRO A N 1
ATOM 753 C CA . PRO A 1 101 ? -8.610 -1.439 28.566 1.00 89.44 101 PRO A CA 1
ATOM 754 C C . PRO A 1 101 ? -9.106 -2.615 27.720 1.00 89.44 101 PRO A C 1
ATOM 756 O O . PRO A 1 101 ? -9.053 -2.555 26.497 1.00 89.44 101 PRO A O 1
ATOM 759 N N . THR A 1 102 ? -9.649 -3.667 28.343 1.00 86.75 102 THR A N 1
ATOM 760 C CA . THR A 1 102 ? -10.183 -4.829 27.611 1.00 86.75 102 THR A CA 1
ATOM 761 C C . THR A 1 102 ? -11.398 -4.445 26.773 1.00 86.75 102 THR A C 1
ATOM 763 O O . THR A 1 102 ? -11.524 -4.886 25.637 1.00 86.75 102 THR A O 1
ATOM 766 N N . ARG A 1 103 ? -12.283 -3.594 27.305 1.00 86.12 103 ARG A N 1
ATOM 767 C CA . ARG A 1 103 ? -13.455 -3.100 26.568 1.00 86.12 103 ARG A CA 1
ATOM 768 C C . ARG A 1 103 ? -13.042 -2.272 25.352 1.00 86.12 103 ARG A C 1
ATOM 770 O O . ARG A 1 103 ? -13.648 -2.419 24.296 1.00 86.12 103 ARG A O 1
ATOM 777 N N . ILE A 1 104 ? -12.046 -1.400 25.517 1.00 89.12 104 ILE A N 1
ATOM 778 C CA . ILE A 1 104 ? -11.515 -0.571 24.431 1.00 89.12 104 ILE A CA 1
ATOM 779 C C . ILE A 1 104 ? -10.874 -1.456 23.364 1.00 89.12 104 ILE A C 1
ATOM 781 O O . ILE A 1 104 ? -11.221 -1.308 22.201 1.00 89.12 104 ILE A O 1
ATOM 785 N N . ASN A 1 105 ? -10.012 -2.399 23.752 1.00 90.38 105 ASN A N 1
ATOM 786 C CA . ASN A 1 105 ? -9.335 -3.283 22.802 1.00 90.38 105 ASN A CA 1
ATOM 787 C C . ASN A 1 105 ? -10.332 -4.133 22.008 1.00 90.38 105 ASN A C 1
ATOM 789 O O . ASN A 1 105 ? -10.270 -4.135 20.790 1.00 90.38 105 ASN A O 1
ATOM 793 N N . ASN A 1 106 ? -11.318 -4.746 22.673 1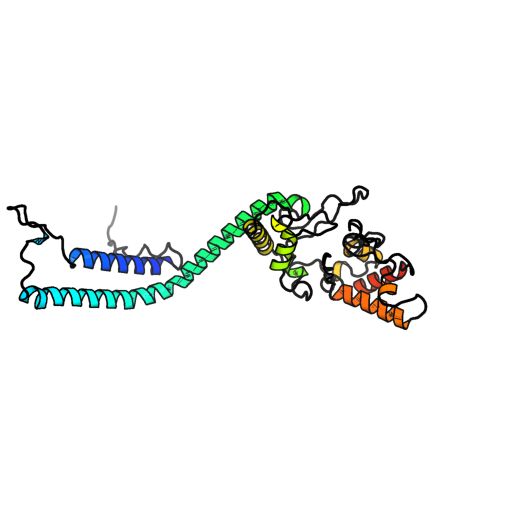.00 89.56 106 ASN A N 1
ATOM 794 C CA . ASN A 1 106 ? -12.354 -5.510 21.974 1.00 89.56 106 ASN A CA 1
ATOM 795 C C . ASN A 1 106 ? -13.133 -4.641 20.974 1.00 89.56 106 ASN A C 1
ATOM 797 O O . ASN A 1 106 ? -13.436 -5.090 19.879 1.00 89.56 106 ASN A O 1
ATOM 801 N N . ALA A 1 107 ? -13.455 -3.394 21.339 1.00 90.62 107 ALA A N 1
ATOM 802 C CA . ALA A 1 107 ? -14.131 -2.486 20.419 1.00 90.62 107 ALA A CA 1
ATOM 803 C C . ALA A 1 107 ? -13.236 -2.109 19.226 1.00 90.62 107 ALA A C 1
ATOM 805 O O . ALA A 1 107 ? -13.740 -1.995 18.116 1.00 90.62 107 ALA A O 1
ATOM 806 N N . VAL A 1 108 ? -11.930 -1.915 19.441 1.00 93.00 108 VAL A N 1
ATOM 807 C CA . VAL A 1 108 ? -10.956 -1.668 18.364 1.00 93.00 108 VAL A CA 1
ATOM 808 C C . VAL A 1 108 ? -10.887 -2.860 17.411 1.00 93.00 108 VAL A C 1
ATOM 810 O O . VAL A 1 108 ? -10.946 -2.647 16.203 1.00 93.00 108 VAL A O 1
ATOM 813 N N . ASP A 1 109 ? -10.833 -4.084 17.938 1.00 92.31 109 ASP A N 1
ATOM 814 C CA . ASP A 1 109 ? -10.827 -5.310 17.134 1.00 92.31 109 ASP A CA 1
ATOM 815 C C . ASP A 1 109 ? -12.128 -5.440 16.318 1.00 92.31 109 ASP A C 1
ATOM 817 O O . ASP A 1 109 ? -12.078 -5.655 15.109 1.00 92.31 109 ASP A O 1
ATOM 821 N N . ASP A 1 110 ? -13.290 -5.196 16.940 1.00 93.44 110 ASP A N 1
ATOM 822 C CA . ASP A 1 110 ? -14.593 -5.216 16.257 1.00 93.44 110 ASP A CA 1
ATOM 823 C C . ASP A 1 110 ? -14.668 -4.180 15.115 1.00 93.44 110 ASP A C 1
ATOM 825 O O . ASP A 1 110 ? -15.222 -4.458 14.047 1.00 93.44 110 ASP A O 1
ATOM 829 N N . PHE A 1 111 ? -14.128 -2.971 15.326 1.00 93.94 111 PHE A N 1
ATOM 830 C CA . PHE A 1 111 ? -14.061 -1.941 14.283 1.00 93.94 111 PHE A CA 1
ATOM 831 C C . PHE A 1 111 ? -13.112 -2.341 13.153 1.00 93.94 111 PHE A C 1
ATOM 833 O O . PHE A 1 111 ? -13.470 -2.187 11.987 1.00 93.94 111 PHE A O 1
ATOM 840 N N . TYR A 1 112 ? -11.943 -2.891 13.485 1.00 95.38 112 TYR A N 1
ATOM 841 C CA . TYR A 1 112 ? -10.977 -3.362 12.498 1.00 95.38 112 TYR A CA 1
ATOM 842 C C . TYR A 1 112 ? -11.570 -4.466 11.614 1.00 95.38 112 TYR A C 1
ATOM 844 O O . TYR A 1 112 ? -11.512 -4.368 10.389 1.00 95.38 112 TYR A O 1
ATOM 852 N N . ASP A 1 113 ? -12.214 -5.470 12.211 1.00 96.25 113 ASP A N 1
ATOM 853 C CA . ASP A 1 113 ? -12.854 -6.562 11.473 1.00 96.25 113 ASP A CA 1
ATOM 854 C C . ASP A 1 113 ? -13.974 -6.052 10.551 1.00 96.25 113 ASP A C 1
ATOM 856 O O . ASP A 1 113 ? -14.114 -6.507 9.409 1.00 96.25 113 ASP A O 1
ATOM 860 N N . ALA A 1 114 ? -14.759 -5.075 11.018 1.00 96.06 114 ALA A N 1
ATOM 861 C CA . ALA A 1 114 ? -15.788 -4.432 10.207 1.00 96.06 114 ALA A CA 1
ATOM 862 C C . ALA A 1 114 ? -15.192 -3.656 9.019 1.00 96.06 114 ALA A C 1
ATOM 864 O O . ALA A 1 114 ? -15.714 -3.759 7.905 1.00 96.06 114 ALA A O 1
ATOM 865 N N . ASP A 1 115 ? -14.093 -2.927 9.228 1.00 96.81 115 ASP A N 1
ATOM 866 C CA . ASP A 1 115 ? -13.404 -2.177 8.176 1.00 96.81 115 ASP A CA 1
ATOM 867 C C . ASP A 1 115 ? -12.728 -3.098 7.155 1.00 96.81 115 ASP A C 1
ATOM 869 O O . ASP A 1 115 ? -12.833 -2.852 5.953 1.00 96.81 115 ASP A O 1
ATOM 873 N N . VAL A 1 116 ? -12.119 -4.204 7.594 1.00 97.62 116 VAL A N 1
ATOM 874 C CA . VAL A 1 116 ? -11.580 -5.247 6.704 1.00 97.62 116 VAL A CA 1
ATOM 875 C C . VAL A 1 116 ? -12.695 -5.859 5.853 1.00 97.62 116 VAL A C 1
ATOM 877 O O . VAL A 1 116 ? -12.528 -6.035 4.644 1.00 97.62 116 VAL A O 1
ATOM 880 N N . ALA A 1 11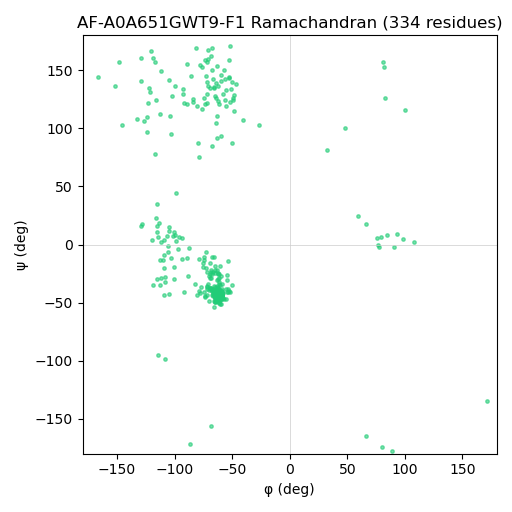7 ? -13.848 -6.174 6.449 1.00 97.50 117 ALA A N 1
ATOM 881 C CA . ALA A 1 117 ? -14.977 -6.758 5.729 1.00 97.50 117 ALA A CA 1
ATOM 882 C C . ALA A 1 117 ? -15.592 -5.783 4.709 1.00 97.50 117 ALA A C 1
ATOM 884 O O . ALA A 1 117 ? -15.861 -6.174 3.568 1.00 97.50 117 ALA A O 1
ATOM 885 N N . ALA A 1 118 ? -15.785 -4.519 5.096 1.00 97.44 118 ALA A N 1
ATOM 886 C CA . ALA A 1 118 ? -16.260 -3.467 4.200 1.00 97.44 118 ALA A CA 1
ATOM 887 C C . ALA A 1 118 ? -15.255 -3.209 3.067 1.00 97.44 118 ALA A C 1
ATOM 889 O O . ALA A 1 118 ? -15.622 -3.222 1.892 1.00 97.44 118 ALA A O 1
ATOM 890 N N . GLY A 1 119 ? -13.973 -3.084 3.409 1.00 97.50 119 GLY A N 1
ATOM 891 C CA . GLY A 1 119 ? -12.879 -2.893 2.465 1.00 97.50 119 GLY A CA 1
ATOM 892 C C . GLY A 1 119 ? -12.754 -4.027 1.459 1.00 97.50 119 GLY A C 1
ATOM 893 O O . GLY A 1 119 ? -12.588 -3.774 0.268 1.00 97.50 119 GLY A O 1
ATOM 894 N N . ARG A 1 120 ? -12.921 -5.279 1.905 1.00 97.50 120 ARG A N 1
ATOM 895 C CA . ARG A 1 120 ? -12.975 -6.446 1.017 1.00 97.50 120 ARG A CA 1
ATOM 896 C C . ARG A 1 120 ? -14.105 -6.314 0.004 1.00 97.50 120 ARG A C 1
ATOM 898 O O . ARG A 1 120 ? -13.884 -6.598 -1.168 1.00 97.50 120 ARG A O 1
ATOM 905 N N . ALA A 1 121 ? -15.302 -5.918 0.430 1.00 97.38 121 ALA A N 1
ATOM 906 C CA . ALA A 1 121 ? -16.438 -5.779 -0.478 1.00 97.38 121 ALA A CA 1
ATOM 907 C C . ALA A 1 121 ? -16.170 -4.719 -1.559 1.00 97.38 121 ALA A C 1
ATOM 909 O O . ALA A 1 121 ? -16.367 -4.991 -2.743 1.00 97.38 121 ALA A O 1
ATOM 910 N N . GLU A 1 122 ? -15.652 -3.552 -1.172 1.00 97.00 122 GLU A N 1
ATOM 911 C CA . GLU A 1 122 ? -15.323 -2.482 -2.122 1.00 97.00 122 GLU A CA 1
ATOM 912 C C . GLU A 1 122 ? -14.169 -2.868 -3.054 1.00 97.00 122 GLU A C 1
ATOM 914 O O . GLU A 1 122 ? -14.235 -2.648 -4.265 1.00 97.00 122 GLU A O 1
ATOM 919 N N . TYR A 1 123 ? -13.151 -3.550 -2.526 1.00 97.38 123 TYR A N 1
ATOM 920 C CA . TYR A 1 123 ? -12.053 -4.087 -3.323 1.00 97.38 123 TYR A CA 1
ATOM 921 C C . TYR A 1 123 ? -12.543 -5.065 -4.402 1.00 97.38 123 TYR A C 1
ATOM 923 O O . TYR A 1 123 ? -12.116 -4.980 -5.555 1.00 97.38 123 TYR A O 1
ATOM 931 N N . GLN A 1 124 ? -13.459 -5.980 -4.060 1.00 96.44 124 GLN A N 1
ATOM 932 C CA . GLN A 1 124 ? -14.030 -6.920 -5.033 1.00 96.44 124 GLN A CA 1
ATOM 933 C C . GLN A 1 124 ? -14.784 -6.198 -6.155 1.00 96.44 124 GLN A C 1
ATOM 935 O O . GLN A 1 124 ? -14.758 -6.647 -7.299 1.00 96.44 124 GLN A O 1
ATOM 940 N N . ASN A 1 125 ? -15.423 -5.067 -5.847 1.00 94.38 125 ASN A N 1
ATOM 941 C CA . ASN A 1 125 ? -16.179 -4.293 -6.827 1.00 94.38 125 ASN A CA 1
ATOM 942 C C . ASN A 1 125 ? -15.282 -3.468 -7.762 1.00 94.38 125 ASN A C 1
ATOM 944 O O . ASN A 1 125 ? -15.622 -3.309 -8.934 1.00 94.38 125 ASN A O 1
ATOM 948 N N . ALA A 1 126 ? -14.170 -2.919 -7.257 1.00 94.12 126 ALA A N 1
ATOM 949 C CA . ALA A 1 126 ? -13.384 -1.909 -7.975 1.00 94.12 126 ALA A CA 1
ATOM 950 C C . ALA A 1 126 ? -11.997 -2.373 -8.443 1.00 94.12 126 ALA A C 1
ATOM 952 O O . ALA A 1 126 ? -11.474 -1.836 -9.416 1.00 94.12 126 ALA A O 1
ATOM 953 N N . CYS A 1 127 ? -11.377 -3.321 -7.739 1.00 95.81 127 CYS A N 1
ATOM 954 C CA . CYS A 1 127 ? -9.948 -3.613 -7.878 1.00 95.81 127 CYS A CA 1
ATOM 955 C C . CYS A 1 127 ? -9.676 -5.043 -8.358 1.00 95.81 127 CYS A C 1
ATOM 957 O O . CYS A 1 127 ? -8.729 -5.270 -9.116 1.00 95.81 127 CYS A O 1
ATOM 959 N N . ALA A 1 128 ? -10.508 -6.004 -7.945 1.00 96.25 128 ALA A N 1
ATOM 960 C CA . ALA A 1 128 ? -10.274 -7.429 -8.180 1.00 96.25 128 ALA A CA 1
ATOM 961 C C . ALA A 1 128 ? -10.234 -7.826 -9.665 1.00 96.25 128 ALA A C 1
ATOM 963 O O . ALA A 1 128 ? -9.587 -8.810 -10.017 1.00 96.25 128 ALA A O 1
ATOM 964 N N . SER A 1 129 ? -10.875 -7.055 -10.553 1.00 94.75 129 SER A N 1
ATOM 965 C CA . SER A 1 129 ? -10.832 -7.308 -12.000 1.00 94.75 129 SER A CA 1
ATOM 966 C C . SER A 1 129 ? -9.422 -7.221 -12.585 1.00 94.75 129 SER A C 1
ATOM 968 O O . SER A 1 129 ? -9.148 -7.880 -13.583 1.00 94.75 129 SER A O 1
ATOM 970 N N . CYS A 1 130 ? -8.549 -6.413 -11.976 1.00 94.75 130 CYS A N 1
ATOM 971 C CA . CYS A 1 130 ? -7.171 -6.218 -12.422 1.00 94.75 130 CYS A CA 1
ATOM 972 C C . CYS A 1 130 ? -6.173 -6.872 -11.460 1.00 94.75 130 CYS A C 1
ATOM 974 O O . CYS A 1 130 ? -5.237 -7.526 -11.903 1.00 94.75 130 CYS A O 1
ATOM 976 N N . HIS A 1 131 ? -6.378 -6.716 -10.150 1.00 95.69 131 HIS A N 1
ATOM 977 C CA . HIS A 1 131 ? -5.431 -7.145 -9.114 1.00 95.69 131 HIS A CA 1
ATOM 978 C C . HIS A 1 131 ? -5.699 -8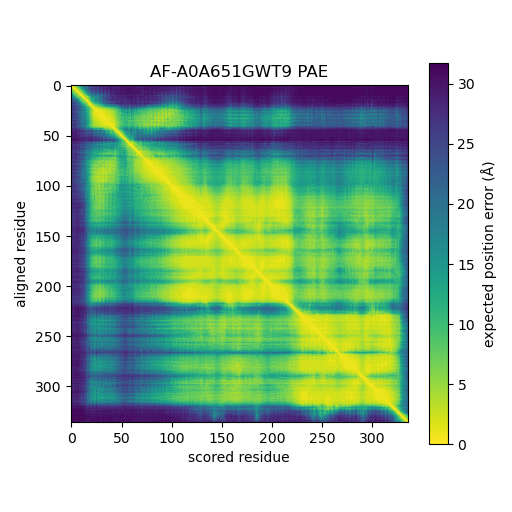.545 -8.542 1.00 95.69 131 HIS A C 1
ATOM 980 O O . HIS A 1 131 ? -5.017 -8.948 -7.601 1.00 95.69 131 HIS A O 1
ATOM 986 N N . GLY A 1 132 ? -6.668 -9.276 -9.098 1.00 94.06 132 GLY A N 1
ATOM 987 C CA . GLY A 1 132 ? -7.052 -10.599 -8.617 1.00 94.06 132 GLY A CA 1
ATOM 988 C C . GLY A 1 132 ? -7.987 -10.538 -7.409 1.00 94.06 132 GLY A C 1
ATOM 989 O O . GLY A 1 132 ? -8.063 -9.547 -6.686 1.00 94.06 132 GLY A O 1
ATOM 990 N N . VAL A 1 133 ? -8.756 -11.602 -7.187 1.00 92.62 133 VAL A N 1
ATOM 991 C CA . VAL A 1 133 ? -9.744 -11.647 -6.091 1.00 92.62 133 VAL A CA 1
ATOM 992 C C . VAL A 1 133 ? -9.090 -11.789 -4.714 1.00 92.62 133 VAL A C 1
ATOM 994 O O . VAL A 1 133 ? -9.713 -11.448 -3.707 1.00 92.62 133 VAL A O 1
ATOM 997 N N . ASN A 1 134 ? -7.848 -12.265 -4.666 1.00 91.38 134 ASN A N 1
ATOM 998 C CA . ASN A 1 134 ? -7.037 -12.469 -3.471 1.00 91.38 134 ASN A CA 1
ATOM 999 C C . ASN A 1 134 ? -5.813 -11.543 -3.426 1.00 91.38 134 ASN A C 1
ATOM 1001 O O . ASN A 1 134 ? -4.911 -11.806 -2.640 1.00 91.38 134 ASN A O 1
ATOM 1005 N N . LEU A 1 135 ? -5.802 -10.452 -4.205 1.00 94.62 135 LEU A N 1
ATOM 1006 C CA . LEU A 1 135 ? -4.683 -9.511 -4.289 1.00 94.62 135 LEU A CA 1
ATOM 1007 C C . LEU A 1 135 ? -3.398 -10.101 -4.900 1.00 94.62 135 LEU A C 1
ATOM 1009 O O . LEU A 1 135 ? -2.335 -9.496 -4.777 1.00 94.62 135 LEU A O 1
ATOM 1013 N N . GLU A 1 136 ? -3.494 -11.227 -5.603 1.00 91.06 136 GLU A N 1
ATOM 1014 C CA . GLU A 1 136 ? -2.366 -11.945 -6.210 1.00 91.06 136 GLU A CA 1
ATOM 1015 C C . GLU A 1 136 ? -1.777 -11.241 -7.450 1.00 91.06 136 GLU A C 1
ATOM 1017 O O . GLU A 1 136 ? -0.758 -11.659 -8.000 1.00 91.06 136 GLU A O 1
ATOM 1022 N N . GLY A 1 137 ? -2.412 -10.157 -7.902 1.00 89.56 137 GLY A N 1
ATOM 1023 C CA . GLY A 1 137 ? -2.056 -9.447 -9.124 1.00 89.56 137 GLY A CA 1
ATOM 1024 C C . GLY A 1 137 ? -2.778 -10.006 -10.344 1.00 89.56 137 GLY A C 1
ATOM 1025 O O . GLY A 1 137 ? -3.632 -10.888 -10.259 1.00 89.56 137 GLY A O 1
ATOM 1026 N N . GLY A 1 138 ? -2.473 -9.452 -11.510 1.00 89.31 138 GLY A N 1
ATOM 1027 C CA . GLY A 1 138 ? -3.156 -9.840 -12.734 1.00 89.31 138 GLY A CA 1
ATOM 1028 C C . GLY A 1 138 ? -2.797 -8.945 -13.904 1.00 89.31 138 GLY A C 1
ATOM 1029 O O . GLY A 1 138 ? -1.630 -8.632 -14.142 1.00 89.31 138 GLY A O 1
ATOM 1030 N N . SER A 1 139 ? -3.808 -8.535 -14.662 1.00 88.75 139 SER A N 1
ATOM 1031 C CA . SER A 1 139 ? -3.609 -7.691 -15.836 1.00 88.75 139 SER A CA 1
ATOM 1032 C C . SER A 1 139 ? -4.782 -6.751 -16.072 1.00 88.75 139 SER A C 1
ATOM 1034 O O . SER A 1 139 ? -5.900 -7.015 -15.637 1.00 88.75 139 SER A O 1
ATOM 1036 N N . ALA A 1 140 ? -4.513 -5.661 -16.779 1.00 88.88 140 ALA A N 1
ATOM 1037 C CA . ALA A 1 140 ? -5.492 -4.691 -17.235 1.00 88.88 140 ALA A CA 1
ATOM 1038 C C . ALA A 1 140 ? -5.306 -4.428 -18.741 1.00 88.88 140 ALA A C 1
ATOM 1040 O O . ALA A 1 140 ? -4.236 -4.702 -19.289 1.00 88.88 140 ALA A O 1
ATOM 1041 N N . PRO A 1 141 ? -6.318 -3.885 -19.437 1.00 87.12 141 PRO A N 1
ATOM 1042 C CA . PRO A 1 141 ? -6.135 -3.380 -20.793 1.00 87.12 141 PRO A CA 1
ATOM 1043 C C . PRO A 1 141 ? -5.032 -2.318 -20.842 1.00 87.12 141 PRO A C 1
ATOM 1045 O O . PRO A 1 141 ? -4.912 -1.509 -19.922 1.00 87.12 141 PRO A O 1
ATOM 1048 N N . HIS A 1 142 ? -4.240 -2.311 -21.912 1.00 84.00 142 HIS A N 1
ATOM 1049 C CA . HIS A 1 142 ? -3.195 -1.311 -22.093 1.00 84.00 142 HIS A CA 1
ATOM 1050 C C . HIS A 1 142 ? -3.805 0.101 -22.228 1.00 84.00 142 HIS A C 1
ATOM 1052 O O . HIS A 1 142 ? -4.825 0.256 -22.904 1.00 84.00 142 HIS A O 1
ATOM 1058 N N . PRO A 1 143 ? -3.220 1.147 -21.607 1.00 81.50 143 PRO A N 1
ATOM 1059 C CA . PRO A 1 143 ? -3.755 2.508 -21.691 1.00 81.50 143 PRO A CA 1
ATOM 1060 C C . PRO A 1 143 ? -3.606 3.117 -23.095 1.00 81.50 143 PRO A C 1
ATOM 1062 O O . PRO A 1 143 ? -4.425 3.941 -23.496 1.00 81.50 143 PRO A O 1
ATOM 1065 N N . SER A 1 144 ? -2.582 2.706 -23.852 1.00 79.69 144 SER A N 1
ATOM 1066 C CA . SER A 1 144 ? -2.464 3.022 -25.282 1.00 79.69 144 SER A CA 1
ATOM 1067 C C . SER A 1 144 ? -3.267 2.017 -26.115 1.00 79.69 144 SER A C 1
ATOM 1069 O O . SER A 1 144 ? -2.990 0.821 -25.995 1.00 79.69 144 SER A O 1
ATOM 1071 N N . PRO A 1 145 ? -4.201 2.468 -26.975 1.00 78.62 145 PRO A N 1
ATOM 1072 C CA . PRO A 1 145 ? -5.034 1.589 -27.797 1.00 78.62 145 PRO A CA 1
ATOM 1073 C C . PRO A 1 145 ? -4.254 0.870 -28.906 1.00 78.62 145 PRO A C 1
ATOM 1075 O O . PRO A 1 145 ? -4.760 -0.097 -29.465 1.00 78.62 145 PRO A O 1
ATOM 1078 N N . ASP A 1 146 ? -3.046 1.338 -29.225 1.00 80.50 146 ASP A N 1
ATOM 1079 C CA . ASP A 1 146 ? -2.210 0.790 -30.298 1.00 80.50 146 ASP A CA 1
ATOM 1080 C C . ASP A 1 146 ? -1.327 -0.382 -29.831 1.00 80.50 146 ASP A C 1
ATOM 1082 O O . ASP A 1 146 ? -0.587 -0.962 -30.625 1.00 80.50 146 ASP A O 1
ATOM 1086 N N . VAL A 1 147 ? -1.372 -0.719 -28.538 1.00 76.44 147 VAL A N 1
ATOM 1087 C CA . VAL A 1 147 ? -0.567 -1.787 -27.938 1.00 76.44 147 VAL A CA 1
ATOM 1088 C C . VAL A 1 147 ? -1.486 -2.922 -27.499 1.00 76.44 147 VAL A C 1
ATOM 1090 O O . VAL A 1 147 ? -2.252 -2.787 -26.547 1.00 76.44 147 VAL A O 1
ATOM 1093 N N . ASP A 1 148 ? -1.367 -4.066 -28.173 1.00 80.50 148 ASP A N 1
ATOM 1094 C CA . ASP A 1 148 ? -2.169 -5.263 -27.885 1.00 80.50 148 ASP A CA 1
ATOM 1095 C C . ASP A 1 148 ? -1.720 -6.008 -26.610 1.00 80.50 148 ASP A C 1
ATOM 1097 O O . ASP A 1 148 ? -2.449 -6.853 -26.085 1.00 80.50 148 ASP A O 1
ATOM 1101 N N . ALA A 1 149 ? -0.513 -5.729 -26.104 1.00 79.88 149 ALA A N 1
ATOM 1102 C CA . ALA A 1 149 ? 0.029 -6.395 -24.923 1.00 79.88 149 ALA A CA 1
ATOM 1103 C C . ALA A 1 149 ? -0.698 -5.941 -23.638 1.00 79.88 149 ALA A C 1
ATOM 1105 O O . ALA A 1 149 ? -0.814 -4.739 -23.400 1.00 79.88 149 ALA A O 1
ATOM 1106 N N . PRO A 1 150 ? -1.169 -6.866 -22.777 1.00 82.81 150 PRO A N 1
ATOM 1107 C CA . PRO A 1 150 ? -1.883 -6.505 -21.557 1.00 82.81 150 PRO A CA 1
ATOM 1108 C C . PRO A 1 150 ? -0.968 -5.784 -20.559 1.00 82.81 150 PRO A C 1
ATOM 1110 O O . PRO A 1 150 ? 0.193 -6.150 -20.377 1.00 82.81 150 PRO A O 1
ATOM 1113 N N . TRP A 1 151 ? -1.512 -4.785 -19.864 1.00 82.75 151 TRP A N 1
ATOM 1114 C CA . TRP A 1 151 ? -0.795 -4.070 -18.815 1.00 82.75 151 TRP A CA 1
ATOM 1115 C C . TRP A 1 151 ? -0.690 -4.940 -17.557 1.00 82.75 151 TRP A C 1
ATOM 1117 O O . TRP A 1 151 ? -1.725 -5.379 -17.045 1.00 82.75 151 TRP A O 1
ATOM 1127 N N . PRO A 1 152 ? 0.509 -5.179 -17.006 1.00 83.00 152 PRO A N 1
ATOM 1128 C CA . PRO A 1 152 ? 0.654 -5.996 -15.809 1.00 83.00 152 PRO A CA 1
ATOM 1129 C C . PRO A 1 152 ? 0.130 -5.244 -14.581 1.00 83.00 152 PRO A C 1
ATOM 1131 O O . PRO A 1 152 ? 0.613 -4.162 -14.236 1.00 83.00 152 PRO A O 1
ATOM 1134 N N . ALA A 1 153 ? -0.855 -5.825 -13.897 1.00 88.38 153 ALA A N 1
ATOM 1135 C CA . ALA A 1 153 ? -1.339 -5.310 -12.625 1.00 88.38 153 ALA A CA 1
ATOM 1136 C C . ALA A 1 153 ? -0.554 -5.988 -11.490 1.00 88.38 153 ALA A C 1
ATOM 1138 O O . ALA A 1 153 ? -0.549 -7.219 -11.401 1.00 88.38 153 ALA A O 1
ATOM 1139 N N . PRO A 1 154 ? 0.132 -5.224 -10.624 1.00 87.69 154 PRO A N 1
ATOM 1140 C CA . PRO A 1 154 ? 0.973 -5.809 -9.590 1.00 87.69 154 PRO A CA 1
ATOM 1141 C C . PRO A 1 154 ? 0.142 -6.552 -8.542 1.00 87.69 154 PRO A C 1
ATOM 1143 O O . PRO A 1 154 ? -0.979 -6.143 -8.224 1.00 87.69 154 PRO A O 1
ATOM 1146 N N . ALA A 1 155 ? 0.745 -7.583 -7.955 1.00 90.75 155 ALA A N 1
ATOM 1147 C CA . ALA A 1 155 ? 0.252 -8.190 -6.727 1.00 90.75 155 ALA A CA 1
ATOM 1148 C C . ALA A 1 155 ? 0.226 -7.146 -5.604 1.00 90.75 155 ALA A C 1
ATOM 1150 O O . ALA A 1 155 ? 1.096 -6.272 -5.538 1.00 90.75 155 ALA A O 1
ATOM 1151 N N . LEU A 1 156 ? -0.807 -7.175 -4.770 1.00 94.31 156 LEU A N 1
ATOM 1152 C CA . LEU A 1 156 ? -0.986 -6.271 -3.633 1.00 94.31 156 LEU A CA 1
ATOM 1153 C C . LEU A 1 156 ? -0.884 -7.018 -2.296 1.00 94.31 156 LEU A C 1
ATOM 1155 O O . LEU A 1 156 ? -0.704 -6.371 -1.269 1.00 94.31 156 LEU A O 1
ATOM 1159 N N . ASP A 1 157 ? -0.935 -8.349 -2.308 1.00 93.88 157 ASP A N 1
ATOM 1160 C CA . ASP A 1 157 ? -0.745 -9.241 -1.158 1.00 93.88 157 ASP A CA 1
ATOM 1161 C C . ASP A 1 157 ? 0.691 -9.251 -0.600 1.00 93.88 157 ASP A C 1
ATOM 1163 O O . ASP A 1 157 ? 0.922 -9.756 0.489 1.00 93.88 157 ASP A O 1
ATOM 1167 N N . ASN A 1 158 ? 1.666 -8.661 -1.291 1.00 91.25 158 ASN A N 1
ATOM 1168 C CA . ASN A 1 158 ? 3.048 -8.561 -0.811 1.00 91.25 158 ASN A CA 1
ATOM 1169 C C . ASN A 1 158 ? 3.621 -7.137 -0.840 1.00 91.25 158 ASN A C 1
ATOM 1171 O O . ASN A 1 158 ? 4.839 -6.941 -0.807 1.00 91.25 158 ASN A O 1
ATOM 1175 N N . ILE A 1 159 ? 2.765 -6.118 -0.934 1.00 91.12 159 ILE A N 1
ATOM 1176 C CA . ILE A 1 159 ? 3.205 -4.722 -1.042 1.00 91.12 159 ILE A CA 1
ATOM 1177 C C . ILE A 1 159 ? 4.022 -4.256 0.168 1.00 91.12 159 ILE A C 1
ATOM 1179 O O . ILE A 1 159 ? 4.979 -3.509 -0.011 1.00 91.12 159 ILE A O 1
ATOM 1183 N N . VAL A 1 160 ? 3.704 -4.725 1.376 1.00 92.00 160 VAL A N 1
ATOM 1184 C CA . VAL A 1 160 ? 4.465 -4.369 2.583 1.00 92.00 160 VAL A CA 1
ATOM 1185 C C . VAL A 1 160 ? 5.885 -4.918 2.512 1.00 92.00 160 VAL A C 1
ATOM 1187 O O . VAL A 1 160 ? 6.827 -4.197 2.818 1.00 92.00 160 VAL A O 1
ATOM 1190 N N . ALA A 1 161 ? 6.054 -6.158 2.048 1.00 89.06 161 ALA A N 1
ATOM 1191 C CA . ALA A 1 161 ? 7.374 -6.763 1.910 1.00 89.06 161 ALA A CA 1
ATOM 1192 C C . ALA A 1 161 ? 8.216 -6.041 0.847 1.00 89.06 161 ALA A C 1
ATOM 1194 O O . ALA A 1 161 ? 9.373 -5.718 1.099 1.00 89.06 161 ALA A O 1
ATOM 1195 N N . ARG A 1 162 ? 7.616 -5.699 -0.303 1.00 84.06 162 ARG A N 1
ATOM 1196 C CA . ARG A 1 162 ? 8.304 -4.980 -1.393 1.00 84.06 162 ARG A CA 1
ATOM 1197 C C . ARG A 1 162 ? 8.863 -3.614 -0.992 1.00 84.06 162 ARG A C 1
ATOM 1199 O O . ARG A 1 162 ? 9.826 -3.159 -1.599 1.00 84.06 162 ARG A O 1
ATOM 1206 N N . TYR A 1 163 ? 8.265 -2.957 -0.000 1.00 86.19 163 TYR A N 1
ATOM 1207 C CA . TYR A 1 163 ? 8.672 -1.623 0.447 1.00 86.19 163 TYR A CA 1
ATOM 1208 C C . TYR A 1 163 ? 9.205 -1.589 1.888 1.00 86.19 163 TYR A C 1
ATOM 1210 O O . TYR A 1 163 ? 9.403 -0.498 2.414 1.00 86.19 163 TYR A O 1
ATOM 1218 N N . ALA A 1 164 ? 9.467 -2.741 2.519 1.00 84.31 164 ALA A N 1
ATOM 1219 C CA . ALA A 1 164 ? 9.827 -2.824 3.939 1.00 84.31 164 ALA A CA 1
ATOM 1220 C C . ALA A 1 164 ? 11.040 -1.955 4.325 1.00 84.31 164 ALA A C 1
ATOM 1222 O O . ALA A 1 164 ? 11.020 -1.318 5.375 1.00 84.31 164 ALA A O 1
ATOM 1223 N N . ASP A 1 165 ? 12.042 -1.883 3.444 1.00 79.81 165 ASP A N 1
ATOM 1224 C CA . ASP A 1 165 ? 13.284 -1.122 3.642 1.00 79.81 165 ASP A CA 1
ATOM 1225 C C . ASP A 1 165 ? 13.440 0.023 2.621 1.00 79.81 165 ASP A C 1
ATOM 1227 O O . ASP A 1 165 ? 14.545 0.471 2.319 1.00 79.81 165 ASP A O 1
ATOM 1231 N N . SER A 1 166 ? 12.335 0.490 2.031 1.00 82.06 166 SER A N 1
ATOM 1232 C CA . SER A 1 166 ? 12.391 1.535 1.009 1.00 82.06 166 SER A CA 1
ATOM 1233 C C . SER A 1 166 ? 12.532 2.925 1.628 1.00 82.06 166 SER A C 1
ATOM 1235 O O . SER A 1 166 ? 11.622 3.417 2.289 1.00 82.06 166 SER A O 1
ATOM 1237 N N . GLU A 1 167 ? 13.619 3.631 1.313 1.00 83.38 167 GLU A N 1
ATOM 1238 C CA . GLU A 1 167 ? 13.757 5.054 1.671 1.00 83.38 167 GLU A CA 1
ATOM 1239 C C . GLU A 1 167 ? 12.778 5.957 0.896 1.00 83.38 167 GLU A C 1
ATOM 1241 O O . GLU A 1 167 ? 12.444 7.061 1.328 1.00 83.38 167 GLU A O 1
ATOM 1246 N N . ILE A 1 168 ? 12.294 5.484 -0.255 1.00 82.31 168 ILE A N 1
ATOM 1247 C CA . ILE A 1 168 ? 11.381 6.216 -1.140 1.00 82.31 168 ILE A CA 1
ATOM 1248 C C . ILE A 1 168 ? 9.930 6.105 -0.674 1.00 82.31 168 ILE A C 1
ATOM 1250 O O . ILE A 1 168 ? 9.152 7.047 -0.848 1.00 82.31 168 ILE A O 1
ATOM 1254 N N . VAL A 1 169 ? 9.568 4.956 -0.103 1.00 85.69 169 VAL A N 1
ATOM 1255 C CA . VAL A 1 169 ? 8.231 4.667 0.417 1.00 85.69 169 VAL A CA 1
ATOM 1256 C C . VAL A 1 169 ? 8.338 4.435 1.928 1.00 85.69 169 VAL A C 1
ATOM 1258 O O . VAL A 1 169 ? 8.322 3.292 2.373 1.00 85.69 169 VAL A O 1
ATOM 1261 N N . PRO A 1 170 ? 8.449 5.511 2.731 1.00 84.50 170 PRO A N 1
ATOM 1262 C CA . PRO A 1 170 ? 8.644 5.391 4.177 1.00 84.50 170 PRO A CA 1
ATOM 1263 C C . PRO A 1 170 ? 7.390 4.898 4.912 1.00 84.50 170 PRO A C 1
ATOM 1265 O O . PRO A 1 170 ? 7.489 4.359 6.010 1.00 84.50 170 PRO A O 1
ATOM 1268 N N . ASP A 1 171 ? 6.209 5.100 4.323 1.00 91.31 171 ASP A N 1
ATOM 1269 C CA . ASP A 1 171 ? 4.935 4.618 4.845 1.00 91.31 171 ASP A CA 1
ATOM 1270 C C . ASP A 1 171 ? 4.138 3.953 3.715 1.00 91.31 171 ASP A C 1
ATOM 1272 O O . ASP A 1 171 ? 3.625 4.609 2.803 1.00 91.31 171 ASP A O 1
ATOM 1276 N N . VAL A 1 172 ? 4.044 2.623 3.780 1.00 92.56 172 VAL A N 1
ATOM 1277 C CA . VAL A 1 172 ? 3.330 1.808 2.789 1.00 92.56 172 VAL A CA 1
ATOM 1278 C C . VAL A 1 172 ? 1.829 2.084 2.813 1.00 92.56 172 VAL A C 1
ATOM 1280 O O . VAL A 1 172 ? 1.193 2.086 1.758 1.00 92.56 172 VAL A O 1
ATOM 1283 N N . ARG A 1 173 ? 1.249 2.340 3.991 1.00 95.12 173 ARG A N 1
ATOM 1284 C CA . ARG A 1 173 ? -0.181 2.637 4.118 1.00 95.12 173 ARG A CA 1
ATOM 1285 C C . ARG A 1 173 ? -0.497 3.949 3.415 1.00 95.12 173 ARG A C 1
ATOM 1287 O O . ARG A 1 173 ? -1.415 3.992 2.599 1.00 95.12 173 ARG A O 1
ATOM 1294 N N . GLU A 1 174 ? 0.277 4.989 3.704 1.00 93.25 174 GLU A N 1
ATOM 1295 C CA . GLU A 1 174 ? 0.107 6.293 3.059 1.00 93.25 174 GLU A CA 1
ATOM 1296 C C . GLU A 1 174 ? 0.320 6.192 1.545 1.00 93.25 174 GLU A C 1
ATOM 1298 O O . GLU A 1 174 ? -0.454 6.736 0.760 1.00 93.25 174 GLU A O 1
ATOM 1303 N N . PHE A 1 175 ? 1.315 5.421 1.105 1.00 92.19 175 PHE A N 1
ATOM 1304 C CA . PHE A 1 175 ? 1.559 5.196 -0.316 1.00 92.19 175 PHE A CA 1
ATOM 1305 C C . PHE A 1 175 ? 0.388 4.517 -1.038 1.00 92.19 175 PHE A C 1
ATOM 1307 O O . PHE A 1 175 ? 0.036 4.918 -2.154 1.00 92.19 175 PHE A O 1
ATOM 1314 N N . ILE A 1 176 ? -0.236 3.512 -0.415 1.00 94.81 176 ILE A N 1
ATOM 1315 C CA . ILE A 1 176 ? -1.454 2.882 -0.941 1.00 94.81 176 ILE A CA 1
ATOM 1316 C C . ILE A 1 176 ? -2.573 3.918 -1.025 1.00 94.81 176 ILE A C 1
ATOM 1318 O O . ILE A 1 176 ? -3.178 4.069 -2.086 1.00 94.81 176 ILE A O 1
ATOM 1322 N N . LEU A 1 177 ? -2.814 4.660 0.056 1.00 94.69 177 LEU A N 1
ATOM 1323 C CA . LEU A 1 177 ? -3.904 5.625 0.128 1.00 94.69 177 LEU A CA 1
ATOM 1324 C C . LEU A 1 177 ? -3.756 6.724 -0.933 1.00 94.69 177 LEU A C 1
ATOM 1326 O O . LEU A 1 177 ? -4.690 6.970 -1.694 1.00 94.69 177 LEU A O 1
ATOM 1330 N N . LEU A 1 178 ? -2.569 7.318 -1.070 1.00 91.44 178 LEU A N 1
ATOM 1331 C CA . LEU A 1 178 ? -2.285 8.319 -2.102 1.00 91.44 178 LEU A CA 1
ATOM 1332 C C . LEU A 1 178 ? -2.428 7.746 -3.516 1.00 91.44 178 LEU A C 1
ATOM 1334 O O . LEU A 1 178 ? -2.965 8.420 -4.398 1.00 91.44 178 LEU A O 1
ATOM 1338 N N . THR A 1 179 ? -2.011 6.493 -3.731 1.00 91.88 179 THR A N 1
ATOM 1339 C CA . THR A 1 179 ? -2.218 5.798 -5.011 1.00 91.88 179 THR A CA 1
ATOM 1340 C C . THR A 1 179 ? -3.708 5.625 -5.312 1.00 91.88 179 THR A C 1
ATOM 1342 O O . THR A 1 179 ? -4.120 5.805 -6.453 1.00 91.88 179 THR A O 1
ATOM 1345 N N . LEU A 1 180 ? -4.540 5.304 -4.319 1.00 94.94 180 LEU A N 1
ATOM 1346 C CA . LEU A 1 180 ? -5.988 5.189 -4.508 1.00 94.94 180 LEU A CA 1
ATOM 1347 C C . LEU A 1 180 ? -6.644 6.555 -4.747 1.00 94.94 180 LEU A C 1
ATOM 1349 O O . LEU A 1 180 ? -7.539 6.674 -5.585 1.00 94.94 180 LEU A O 1
ATOM 1353 N N . ILE A 1 181 ? -6.199 7.598 -4.046 1.00 93.06 181 ILE A N 1
ATOM 1354 C CA . ILE A 1 181 ? -6.747 8.950 -4.193 1.00 93.06 181 ILE A CA 1
ATOM 1355 C C . ILE A 1 181 ? -6.439 9.506 -5.584 1.00 93.06 181 ILE A C 1
ATOM 1357 O O . ILE A 1 181 ? -7.348 10.005 -6.242 1.00 93.06 181 ILE A O 1
ATOM 1361 N N . HIS A 1 182 ? -5.186 9.418 -6.033 1.00 88.94 182 HIS A N 1
ATOM 1362 C CA . HIS A 1 182 ? -4.715 10.104 -7.241 1.00 88.94 182 HIS A CA 1
ATOM 1363 C C . HIS A 1 182 ? -4.572 9.197 -8.467 1.00 88.94 182 HIS A C 1
ATOM 1365 O O . HIS A 1 182 ? -4.410 9.696 -9.581 1.00 88.94 182 HIS A O 1
ATOM 1371 N N . GLY A 1 183 ? -4.648 7.880 -8.290 1.00 88.81 183 GLY A N 1
ATOM 1372 C CA . GLY A 1 183 ? -4.292 6.930 -9.336 1.00 88.81 183 GLY A CA 1
ATOM 1373 C C . GLY A 1 183 ? -2.802 6.986 -9.674 1.00 88.81 183 GLY A C 1
ATOM 1374 O O . GLY A 1 183 ? -1.981 7.545 -8.943 1.00 88.81 183 GLY A O 1
ATOM 1375 N N . ARG A 1 184 ? -2.443 6.400 -10.816 1.00 84.50 184 ARG A N 1
ATOM 1376 C CA . ARG A 1 184 ? -1.100 6.486 -11.400 1.00 84.50 184 ARG A CA 1
ATOM 1377 C C . ARG A 1 184 ? -1.210 6.977 -12.844 1.00 84.50 184 ARG A C 1
ATOM 1379 O O . ARG A 1 184 ? -1.634 6.199 -13.705 1.00 84.50 184 ARG A O 1
ATOM 1386 N N . PRO A 1 185 ? -0.842 8.242 -13.121 1.00 79.12 185 PRO A N 1
ATOM 1387 C CA . PRO A 1 185 ? -0.838 8.786 -14.475 1.00 79.12 185 PRO A CA 1
ATOM 1388 C C . PRO A 1 185 ? -0.091 7.877 -15.460 1.00 79.12 185 PRO A C 1
ATOM 1390 O O . PRO A 1 185 ? 0.930 7.286 -15.113 1.00 79.12 185 PRO A O 1
ATOM 1393 N N . GLY A 1 186 ? -0.622 7.736 -16.677 1.00 76.00 186 GLY A N 1
ATOM 1394 C CA . GLY A 1 186 ? -0.046 6.860 -17.705 1.00 76.00 186 GLY A CA 1
ATOM 1395 C C . GLY A 1 186 ? -0.296 5.359 -17.500 1.00 76.00 186 GLY A C 1
ATOM 1396 O O . GLY A 1 186 ? 0.225 4.556 -18.267 1.00 76.00 186 GLY A O 1
ATOM 1397 N N . THR A 1 187 ? -1.099 4.959 -16.505 1.00 82.75 187 THR A N 1
ATOM 1398 C CA . THR A 1 187 ? -1.496 3.556 -16.281 1.00 82.75 187 THR A CA 1
ATOM 1399 C C . THR A 1 187 ? -3.013 3.368 -16.332 1.00 82.75 187 THR A C 1
ATOM 1401 O O . THR A 1 187 ? -3.756 4.341 -16.199 1.00 82.75 187 THR A O 1
ATOM 1404 N N . PRO A 1 188 ? -3.498 2.115 -16.416 1.00 87.25 188 PRO A N 1
ATOM 1405 C CA . PRO A 1 188 ? -4.911 1.794 -16.203 1.00 87.25 188 PRO A CA 1
ATOM 1406 C C . PRO A 1 188 ? -5.416 2.042 -14.770 1.00 87.25 188 PRO A C 1
ATOM 1408 O O . PRO A 1 188 ? -6.619 1.971 -14.537 1.00 87.25 188 PRO A O 1
ATOM 1411 N N . MET A 1 189 ? -4.529 2.311 -13.802 1.00 91.19 189 MET A N 1
ATOM 1412 C CA . MET A 1 189 ? -4.900 2.597 -12.415 1.00 91.19 189 MET A CA 1
ATOM 1413 C C . MET A 1 189 ? -5.369 4.051 -12.286 1.00 91.19 189 MET A C 1
ATOM 1415 O O . MET A 1 189 ? -4.583 4.955 -11.994 1.00 91.19 189 MET A O 1
ATOM 1419 N N . ASN A 1 190 ? -6.660 4.280 -12.521 1.00 90.19 190 ASN A N 1
ATOM 1420 C CA . ASN A 1 190 ? -7.296 5.587 -12.366 1.00 90.19 190 ASN A CA 1
ATOM 1421 C C . ASN A 1 190 ? -7.348 6.046 -10.896 1.00 90.19 190 ASN A C 1
ATOM 1423 O O . ASN A 1 190 ? -7.119 5.276 -9.967 1.00 90.19 190 ASN A O 1
ATOM 1427 N N . ALA A 1 191 ? -7.695 7.314 -10.686 1.00 92.88 191 ALA A N 1
ATOM 1428 C CA . ALA A 1 191 ? -8.046 7.827 -9.368 1.00 92.88 191 ALA A CA 1
ATOM 1429 C C . ALA A 1 191 ? -9.392 7.250 -8.895 1.00 92.88 191 ALA A C 1
ATOM 1431 O O . ALA A 1 191 ? -10.364 7.220 -9.656 1.00 92.88 191 ALA A O 1
ATOM 1432 N N . PHE A 1 192 ? -9.457 6.812 -7.638 1.00 94.62 192 PHE A N 1
ATOM 1433 C CA . PHE A 1 192 ? -10.659 6.254 -7.008 1.00 94.62 192 PHE A CA 1
ATOM 1434 C C . PHE A 1 192 ? -11.272 7.197 -5.975 1.00 94.62 192 PHE A C 1
ATOM 1436 O O . PHE A 1 192 ? -12.490 7.173 -5.786 1.00 94.62 192 PHE A O 1
ATOM 1443 N N . GLY A 1 193 ? -10.461 8.053 -5.353 1.00 93.50 193 GLY A N 1
ATOM 1444 C CA . GLY A 1 193 ? -10.936 9.055 -4.403 1.00 93.50 193 GLY A CA 1
ATOM 1445 C C . GLY A 1 193 ? -11.682 10.197 -5.071 1.00 93.50 193 GLY A C 1
ATOM 1446 O O . GLY A 1 193 ? -11.294 10.655 -6.145 1.00 93.50 193 GLY A O 1
ATOM 1447 N N . VAL A 1 194 ? -12.711 10.719 -4.400 1.00 91.50 194 VAL A N 1
ATOM 1448 C CA . VAL A 1 194 ? -13.465 11.896 -4.872 1.00 91.50 194 VAL A CA 1
ATOM 1449 C C . VAL A 1 194 ? -12.541 13.084 -5.170 1.00 91.50 194 VAL A C 1
ATOM 1451 O O . VAL A 1 194 ? -12.730 13.770 -6.173 1.00 91.50 194 VAL A O 1
ATOM 1454 N N . ALA A 1 195 ? -11.497 13.294 -4.359 1.00 83.50 195 ALA A N 1
ATOM 1455 C CA . ALA A 1 195 ? -10.517 14.363 -4.569 1.00 83.50 195 ALA A CA 1
ATOM 1456 C C . ALA A 1 195 ? -9.730 14.232 -5.891 1.00 83.50 195 ALA A C 1
ATOM 1458 O O . ALA A 1 195 ? -9.339 15.244 -6.468 1.00 83.50 195 ALA A O 1
ATOM 1459 N N . GLY A 1 196 ? -9.522 13.006 -6.382 1.00 81.06 196 GLY A N 1
ATOM 1460 C CA . GLY A 1 196 ? -8.876 12.719 -7.666 1.00 81.06 196 GLY A CA 1
ATOM 1461 C C . GLY A 1 196 ? -9.851 12.486 -8.826 1.00 81.06 196 GLY A C 1
ATOM 1462 O O . GLY A 1 196 ? -9.412 12.125 -9.914 1.00 81.06 196 GLY A O 1
ATOM 1463 N N . GLY A 1 197 ? -11.160 12.684 -8.623 1.00 87.38 197 GLY A N 1
ATOM 1464 C CA . GLY A 1 197 ? -12.193 12.482 -9.649 1.00 87.38 197 GLY A CA 1
ATOM 1465 C C . GLY A 1 197 ? -12.838 11.091 -9.665 1.00 87.38 197 GLY A C 1
ATOM 1466 O O . GLY A 1 197 ? -13.588 10.783 -10.590 1.00 87.38 197 GLY A O 1
ATOM 1467 N N . GLY A 1 198 ? -12.569 10.258 -8.659 1.00 92.38 198 GLY A N 1
ATOM 1468 C CA . GLY A 1 198 ? -13.228 8.969 -8.462 1.00 92.38 198 GLY A CA 1
ATOM 1469 C C . GLY A 1 198 ? -14.537 9.057 -7.662 1.00 92.38 198 GLY A C 1
ATOM 1470 O O . GLY A 1 198 ? -15.062 10.137 -7.393 1.00 92.38 198 GLY A O 1
ATOM 1471 N N . VAL A 1 199 ? -15.092 7.897 -7.297 1.00 94.25 199 VAL A N 1
ATOM 1472 C CA . VAL A 1 199 ? -16.425 7.773 -6.666 1.00 94.25 199 VAL A CA 1
ATOM 1473 C C . VAL A 1 199 ? -16.385 7.375 -5.189 1.00 94.25 199 VAL A C 1
ATOM 1475 O O . VAL A 1 199 ? -17.424 7.398 -4.531 1.00 94.25 199 VAL A O 1
ATOM 1478 N N . TYR A 1 200 ? -15.214 7.006 -4.667 1.00 96.12 200 TYR A N 1
ATOM 1479 C CA . TYR A 1 200 ? -15.061 6.499 -3.306 1.00 96.12 200 TYR A CA 1
ATOM 1480 C C . TYR A 1 200 ? -14.732 7.623 -2.327 1.00 96.12 200 TYR A C 1
ATOM 1482 O O . TYR A 1 200 ? -13.872 8.469 -2.583 1.00 96.12 200 TYR A O 1
ATOM 1490 N N . SER A 1 201 ? -15.426 7.615 -1.190 1.00 95.94 201 SER A N 1
ATOM 1491 C CA . SER A 1 201 ? -15.137 8.508 -0.065 1.00 95.94 201 SER A CA 1
ATOM 1492 C C . SER A 1 201 ? -13.833 8.128 0.637 1.00 95.94 201 SER A C 1
ATOM 1494 O O . SER A 1 201 ? -13.408 6.975 0.575 1.00 95.94 201 SER A O 1
ATOM 1496 N N . ASP A 1 202 ? -13.248 9.071 1.376 1.00 95.44 202 ASP A N 1
ATOM 1497 C CA . ASP A 1 202 ? -12.020 8.843 2.149 1.00 95.44 202 ASP A CA 1
ATOM 1498 C C . ASP A 1 202 ? -12.154 7.626 3.078 1.00 95.44 202 ASP A C 1
ATOM 1500 O O . ASP A 1 202 ? -11.267 6.783 3.124 1.00 95.44 202 ASP A O 1
ATOM 1504 N N . ASN A 1 203 ? -13.312 7.454 3.726 1.00 95.69 203 ASN A N 1
ATOM 1505 C CA . ASN A 1 203 ? -13.572 6.296 4.584 1.00 95.69 203 ASN A CA 1
ATOM 1506 C C . ASN A 1 203 ? -13.576 4.966 3.811 1.00 95.69 203 ASN A C 1
ATOM 1508 O O . ASN A 1 203 ? -13.078 3.965 4.310 1.00 95.69 203 ASN A O 1
ATOM 1512 N N . GLN A 1 204 ? -14.123 4.935 2.593 1.00 97.25 204 GLN A N 1
ATOM 1513 C CA . GLN A 1 204 ? -14.090 3.722 1.768 1.00 97.25 204 GLN A CA 1
ATOM 1514 C C . GLN A 1 204 ? -12.669 3.412 1.290 1.00 97.25 204 GLN A C 1
ATOM 1516 O O . GLN A 1 204 ? -12.278 2.248 1.261 1.00 97.25 204 GLN A O 1
ATOM 1521 N N . LEU A 1 205 ? -11.873 4.431 0.950 1.00 97.25 205 LEU A N 1
ATOM 1522 C CA . LEU A 1 205 ? -10.468 4.230 0.588 1.00 97.25 205 LEU A CA 1
ATOM 1523 C C . LEU A 1 205 ? -9.640 3.713 1.767 1.00 97.25 205 LEU A C 1
ATOM 1525 O O . LEU A 1 205 ? -8.800 2.831 1.591 1.00 97.25 205 LEU A O 1
ATOM 1529 N N . GLU A 1 206 ? -9.907 4.218 2.967 1.00 97.06 206 GLU A N 1
ATOM 1530 C CA . GLU A 1 206 ? -9.306 3.734 4.210 1.00 97.06 206 GLU A CA 1
ATOM 1531 C C . GLU A 1 206 ? -9.665 2.272 4.494 1.00 97.06 206 GLU A C 1
ATOM 1533 O O . GLU A 1 206 ? -8.799 1.470 4.848 1.00 97.06 206 GLU A O 1
ATOM 1538 N N . GLN A 1 207 ? -10.917 1.885 4.255 1.00 98.00 207 GLN A N 1
ATOM 1539 C CA . GLN A 1 207 ? -11.365 0.497 4.376 1.00 98.00 207 GLN A CA 1
ATOM 1540 C C . GLN A 1 207 ? -10.684 -0.410 3.345 1.00 98.00 207 GLN A C 1
ATOM 1542 O O . GLN A 1 207 ? -10.166 -1.466 3.705 1.00 98.00 207 GLN A O 1
ATOM 1547 N N . ILE A 1 208 ? -10.605 0.009 2.075 1.00 97.88 208 ILE A N 1
ATOM 1548 C CA . ILE A 1 208 ? -9.874 -0.732 1.031 1.00 97.88 208 ILE A CA 1
ATOM 1549 C C . ILE A 1 208 ? -8.398 -0.888 1.422 1.00 97.88 208 ILE A C 1
ATOM 1551 O O . ILE A 1 208 ? -7.848 -1.983 1.322 1.00 97.88 208 ILE A O 1
ATOM 1555 N N . THR A 1 209 ? -7.766 0.180 1.913 1.00 98.00 209 THR A N 1
ATOM 1556 C CA . THR A 1 209 ? -6.365 0.166 2.364 1.00 98.00 209 THR A CA 1
ATOM 1557 C C . THR A 1 209 ? -6.175 -0.794 3.539 1.00 98.00 209 THR A C 1
ATOM 1559 O O . THR A 1 209 ? -5.268 -1.624 3.519 1.00 98.00 209 THR A O 1
ATOM 1562 N N . THR A 1 210 ? -7.070 -0.744 4.526 1.00 97.69 210 THR A N 1
ATOM 1563 C CA . THR A 1 210 ? -7.090 -1.656 5.679 1.00 97.69 210 THR A CA 1
ATOM 1564 C C . THR A 1 210 ? -7.223 -3.112 5.236 1.00 97.69 210 THR A C 1
ATOM 1566 O O . THR A 1 210 ? -6.470 -3.969 5.700 1.00 97.69 210 THR A O 1
ATOM 1569 N N . TYR A 1 211 ? -8.111 -3.394 4.278 1.00 97.94 211 TYR A N 1
ATOM 1570 C CA . TYR A 1 211 ? -8.242 -4.728 3.704 1.00 97.94 211 TYR A CA 1
ATOM 1571 C C . TYR A 1 211 ? -6.952 -5.187 3.012 1.00 97.94 211 TYR A C 1
ATOM 1573 O O . TYR A 1 211 ? -6.485 -6.288 3.298 1.00 97.94 211 TYR A O 1
ATOM 1581 N N . ILE A 1 212 ? -6.332 -4.353 2.168 1.00 97.31 212 ILE A N 1
ATOM 1582 C CA . ILE A 1 212 ? -5.060 -4.691 1.503 1.00 97.31 212 ILE A CA 1
ATOM 1583 C C . ILE A 1 212 ? -3.992 -5.059 2.540 1.00 97.31 212 ILE A C 1
ATOM 1585 O O . ILE A 1 212 ? -3.342 -6.098 2.421 1.00 97.31 212 ILE A O 1
ATOM 1589 N N . LEU A 1 213 ? -3.851 -4.255 3.596 1.00 96.62 213 LEU A N 1
ATOM 1590 C CA . LEU A 1 213 ? -2.875 -4.488 4.663 1.00 96.62 213 LEU A CA 1
ATOM 1591 C C . LEU A 1 213 ? -3.175 -5.741 5.504 1.00 96.62 213 LEU A C 1
ATOM 1593 O O . LEU A 1 213 ? -2.252 -6.319 6.071 1.00 96.62 213 LEU A O 1
ATOM 1597 N N . SER A 1 214 ? -4.430 -6.196 5.560 1.00 95.62 214 SER A N 1
ATOM 1598 C CA . SER A 1 214 ? -4.821 -7.397 6.317 1.00 95.62 214 SER A CA 1
ATOM 1599 C C . SER A 1 214 ? -4.424 -8.727 5.654 1.00 95.62 214 SER A C 1
ATOM 1601 O O . SER A 1 214 ? -4.374 -9.750 6.333 1.00 95.62 214 SER A O 1
ATOM 1603 N N . VAL A 1 215 ? -4.138 -8.737 4.343 1.00 93.94 215 VAL A N 1
ATOM 1604 C CA . VAL A 1 215 ? -3.914 -9.969 3.547 1.00 93.94 215 VAL A CA 1
ATOM 1605 C C . VAL A 1 215 ? -2.427 -10.210 3.231 1.00 93.94 215 VAL A C 1
ATOM 1607 O O . VAL A 1 215 ? -2.089 -11.062 2.418 1.00 93.94 215 VAL A O 1
ATOM 1610 N N . GLN A 1 216 ? -1.508 -9.473 3.860 1.00 94.81 216 GLN A N 1
ATOM 1611 C CA . GLN A 1 216 ? -0.094 -9.510 3.474 1.00 94.81 216 GLN A CA 1
ATOM 1612 C C . GLN A 1 216 ? 0.569 -10.882 3.718 1.00 94.81 216 GLN A C 1
ATOM 1614 O O . GLN A 1 216 ? 0.527 -11.399 4.833 1.00 94.81 216 GLN A O 1
ATOM 1619 N N . THR A 1 217 ? 1.221 -11.451 2.699 1.00 88.19 217 THR A N 1
ATOM 1620 C CA . THR A 1 217 ? 1.885 -12.771 2.753 1.00 88.19 217 THR A CA 1
ATOM 1621 C C . THR A 1 217 ? 3.333 -12.698 3.234 1.00 88.19 217 THR A C 1
ATOM 1623 O O . THR A 1 217 ? 3.849 -13.660 3.795 1.00 88.19 217 THR A O 1
ATOM 1626 N N . GLY A 1 218 ? 3.998 -11.557 3.026 1.00 78.94 218 GLY A N 1
ATOM 1627 C CA . GLY A 1 218 ? 5.430 -11.394 3.297 1.00 78.94 218 GLY A CA 1
ATOM 1628 C C . GLY A 1 218 ? 6.350 -12.005 2.230 1.00 78.94 218 GLY A C 1
ATOM 1629 O O . GLY A 1 218 ? 7.566 -11.881 2.342 1.00 78.94 218 GLY A O 1
ATOM 1630 N N . GLU A 1 219 ? 5.794 -12.644 1.198 1.00 76.00 219 GLU A N 1
ATOM 1631 C CA . GLU A 1 219 ? 6.557 -13.326 0.152 1.00 76.00 219 GLU A CA 1
ATOM 1632 C C . GLU A 1 219 ? 6.902 -12.367 -0.998 1.00 76.00 219 GLU A C 1
ATOM 1634 O O . GLU A 1 219 ? 6.027 -11.804 -1.660 1.00 76.00 219 GLU A O 1
ATOM 1639 N N . ILE A 1 220 ? 8.194 -12.202 -1.269 1.00 70.69 220 ILE A N 1
ATOM 1640 C CA . ILE A 1 220 ? 8.711 -11.529 -2.467 1.00 70.69 220 ILE A CA 1
ATOM 1641 C C . ILE A 1 220 ? 9.234 -12.630 -3.402 1.00 70.69 220 ILE A C 1
ATOM 1643 O O . ILE A 1 220 ? 9.806 -13.600 -2.894 1.00 70.69 220 ILE A O 1
ATOM 1647 N N . PRO A 1 221 ? 9.053 -12.538 -4.738 1.00 65.56 221 PRO A N 1
ATOM 1648 C CA . PRO A 1 221 ? 9.697 -13.469 -5.661 1.00 65.56 221 PRO A CA 1
ATOM 1649 C C . PRO A 1 221 ? 11.195 -13.581 -5.353 1.00 65.56 221 PRO A C 1
ATOM 1651 O O . PRO A 1 221 ? 11.883 -12.567 -5.265 1.00 65.56 221 PRO A O 1
ATOM 1654 N N . GLU A 1 222 ? 11.689 -14.805 -5.154 1.00 59.69 222 GLU A N 1
ATOM 1655 C CA . GLU A 1 222 ? 13.086 -15.034 -4.781 1.00 59.69 222 GLU A CA 1
ATOM 1656 C C . GLU A 1 222 ? 14.034 -14.438 -5.829 1.00 59.69 222 GLU A C 1
ATOM 1658 O O . GLU A 1 222 ? 13.937 -14.763 -7.015 1.00 59.69 222 GLU A O 1
ATOM 1663 N N . ALA A 1 223 ? 15.010 -13.637 -5.388 1.00 60.38 223 ALA A N 1
ATOM 1664 C CA . ALA A 1 223 ? 16.047 -13.078 -6.258 1.00 60.38 223 ALA A CA 1
ATOM 1665 C C . ALA A 1 223 ? 16.804 -14.153 -7.061 1.00 60.38 223 ALA A C 1
ATOM 1667 O O . ALA A 1 223 ? 17.283 -13.922 -8.174 1.00 60.38 223 ALA A O 1
ATOM 1668 N N . GLN A 1 224 ? 16.853 -15.374 -6.527 1.00 59.25 224 GLN A N 1
ATOM 1669 C CA . GLN A 1 224 ? 17.445 -16.547 -7.154 1.00 59.25 224 GLN A CA 1
ATOM 1670 C C . GLN A 1 224 ? 16.714 -16.991 -8.432 1.00 59.25 224 GLN A C 1
ATOM 1672 O O . GLN A 1 224 ? 17.318 -17.683 -9.253 1.00 59.25 224 GLN A O 1
ATOM 1677 N N . ALA A 1 225 ? 15.465 -16.563 -8.657 1.00 61.81 225 ALA A N 1
ATOM 1678 C CA . ALA A 1 225 ? 14.709 -16.850 -9.878 1.00 61.81 225 ALA A CA 1
ATOM 1679 C C . ALA A 1 225 ? 15.375 -16.293 -11.154 1.00 61.81 225 ALA A C 1
ATOM 1681 O O . ALA A 1 225 ? 15.076 -16.756 -12.259 1.00 61.81 225 ALA A O 1
ATOM 1682 N N . PHE A 1 226 ? 16.291 -15.330 -11.007 1.00 67.88 226 PHE A N 1
ATOM 1683 C CA . PHE A 1 226 ? 16.996 -14.678 -12.11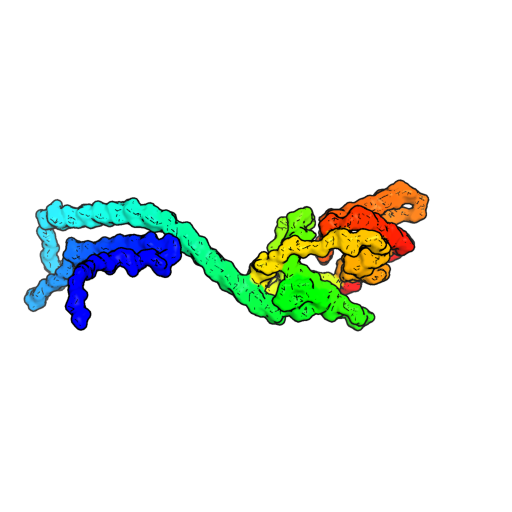1 1.00 67.88 226 PHE A CA 1
ATOM 1684 C C . PHE A 1 226 ? 18.458 -15.122 -12.272 1.00 67.88 226 PHE A C 1
ATOM 1686 O O . PHE A 1 226 ? 19.126 -14.693 -13.212 1.00 67.88 226 PHE A O 1
ATOM 1693 N N . VAL A 1 227 ? 18.962 -16.017 -11.414 1.00 73.19 227 VAL A N 1
ATOM 1694 C CA . VAL A 1 227 ? 20.346 -16.512 -11.504 1.00 73.19 227 VAL A CA 1
ATOM 1695 C C . VAL A 1 227 ? 20.563 -17.233 -12.837 1.00 73.19 227 VAL A C 1
ATOM 1697 O O . VAL A 1 227 ? 19.897 -18.221 -13.144 1.00 73.19 227 VAL A O 1
ATOM 1700 N N . GLY A 1 228 ? 21.519 -16.739 -13.627 1.00 75.38 228 GLY A N 1
ATOM 1701 C CA . GLY A 1 228 ? 21.866 -17.298 -14.937 1.00 75.38 228 GLY A CA 1
ATOM 1702 C C . GLY A 1 228 ? 20.926 -16.911 -16.083 1.00 75.38 228 GLY A C 1
ATOM 1703 O O . GLY A 1 228 ? 21.095 -17.437 -17.184 1.00 75.38 228 GLY A O 1
ATOM 1704 N N . ARG A 1 229 ? 19.955 -16.014 -15.857 1.00 83.31 229 ARG A N 1
ATOM 1705 C CA . ARG A 1 229 ? 19.177 -15.394 -16.941 1.00 83.31 229 ARG A CA 1
ATOM 1706 C C . ARG A 1 229 ? 19.992 -14.315 -17.650 1.00 83.31 229 ARG A C 1
ATOM 1708 O O . ARG A 1 229 ? 20.894 -13.727 -17.055 1.00 83.31 229 ARG A O 1
ATOM 1715 N N . SER A 1 230 ? 19.685 -14.070 -18.923 1.00 90.81 230 SER A N 1
ATOM 1716 C CA . SER A 1 230 ? 20.306 -12.969 -19.660 1.00 90.81 230 SER A CA 1
ATOM 1717 C C . SER A 1 230 ? 19.769 -11.618 -19.175 1.00 90.81 230 SER A C 1
ATOM 1719 O O . SER A 1 230 ? 18.664 -11.539 -18.637 1.00 90.81 230 SER A O 1
ATOM 1721 N N . GLY A 1 231 ? 20.535 -10.544 -19.382 1.00 90.81 231 GLY A N 1
ATOM 1722 C CA . GLY A 1 231 ? 20.082 -9.188 -19.063 1.00 90.81 231 GLY A CA 1
ATOM 1723 C C . GLY A 1 231 ? 18.809 -8.784 -19.808 1.00 90.81 231 GLY A C 1
ATOM 1724 O O . GLY A 1 231 ? 17.967 -8.100 -19.236 1.00 90.81 231 GLY A O 1
ATOM 1725 N N . GLU A 1 232 ? 18.645 -9.264 -21.043 1.00 92.88 232 GLU A N 1
ATOM 1726 C CA . GLU A 1 232 ? 17.440 -9.078 -21.859 1.00 92.88 232 GLU A CA 1
ATOM 1727 C C . GLU A 1 232 ? 16.217 -9.739 -21.208 1.00 92.88 232 GLU A C 1
ATOM 1729 O O . GLU A 1 232 ? 15.207 -9.073 -20.997 1.00 92.88 232 GLU A O 1
ATOM 1734 N N . ASP A 1 233 ? 16.331 -11.001 -20.775 1.00 90.62 233 ASP A N 1
ATOM 1735 C CA . ASP A 1 233 ? 15.226 -11.710 -20.109 1.00 90.62 233 ASP A CA 1
ATOM 1736 C C . ASP A 1 233 ? 14.813 -11.018 -18.799 1.00 90.62 233 ASP A C 1
ATOM 1738 O O . ASP A 1 233 ? 13.630 -10.918 -18.466 1.00 90.62 233 ASP A O 1
ATOM 1742 N N . VAL A 1 234 ? 15.797 -10.565 -18.011 1.00 90.75 234 VAL A N 1
ATOM 1743 C CA . VAL A 1 234 ? 15.526 -9.848 -16.757 1.00 90.75 234 VAL A CA 1
ATOM 1744 C C . VAL A 1 234 ? 14.871 -8.498 -17.061 1.00 90.75 234 VAL A C 1
ATOM 1746 O O . VAL A 1 234 ? 13.905 -8.125 -16.391 1.00 90.75 234 VAL A O 1
ATOM 1749 N N . PHE A 1 235 ? 15.342 -7.787 -18.089 1.00 92.69 235 PHE A N 1
ATOM 1750 C CA . PHE A 1 235 ? 14.765 -6.516 -18.514 1.00 92.69 235 PHE A CA 1
ATOM 1751 C C . PHE A 1 235 ? 13.316 -6.675 -18.981 1.00 92.69 235 PHE A C 1
ATOM 1753 O O . PHE A 1 235 ? 12.450 -5.925 -18.529 1.00 92.69 235 PHE A O 1
ATOM 1760 N N . GLU A 1 236 ? 13.021 -7.672 -19.815 1.00 89.31 236 GLU A N 1
ATOM 1761 C CA . GLU A 1 236 ? 11.670 -7.953 -20.309 1.00 89.31 236 GLU A CA 1
ATOM 1762 C C . GLU A 1 236 ? 10.697 -8.230 -19.152 1.00 89.31 236 GLU A C 1
ATOM 1764 O O . GLU A 1 236 ? 9.601 -7.668 -19.087 1.00 89.31 236 GLU A O 1
ATOM 1769 N N . VAL A 1 237 ? 11.113 -9.048 -18.183 1.00 84.25 237 VAL A N 1
ATOM 1770 C CA . VAL A 1 237 ? 10.249 -9.446 -17.065 1.00 84.25 237 VAL A CA 1
ATOM 1771 C C . VAL A 1 237 ? 10.073 -8.319 -16.044 1.00 84.25 237 VAL A C 1
ATOM 1773 O O . VAL A 1 237 ? 8.965 -8.119 -15.532 1.00 84.25 237 VAL A O 1
ATOM 1776 N N . SER A 1 238 ? 11.131 -7.575 -15.724 1.00 87.00 238 SER A N 1
ATOM 1777 C CA . SER A 1 238 ? 11.152 -6.677 -14.558 1.00 87.00 238 SER A CA 1
ATOM 1778 C C . SER A 1 238 ? 11.111 -5.192 -14.915 1.00 87.00 238 SER A C 1
ATOM 1780 O O . SER A 1 238 ? 10.496 -4.411 -14.188 1.00 87.00 238 SER A O 1
ATOM 1782 N N . CYS A 1 239 ? 11.694 -4.789 -16.043 1.00 90.81 239 CYS A N 1
ATOM 1783 C CA . CYS A 1 239 ? 11.904 -3.382 -16.397 1.00 90.81 239 CYS A CA 1
ATOM 1784 C C . CYS A 1 239 ? 10.920 -2.894 -17.472 1.00 90.81 239 CYS A C 1
ATOM 1786 O O . CYS A 1 239 ? 10.341 -1.808 -17.342 1.00 90.81 239 CYS A O 1
ATOM 1788 N N . ALA A 1 240 ? 10.673 -3.711 -18.500 1.00 88.62 240 ALA A N 1
ATOM 1789 C CA . ALA A 1 240 ? 9.863 -3.358 -19.666 1.00 88.62 240 ALA A CA 1
ATOM 1790 C C . ALA A 1 240 ? 8.407 -3.014 -19.316 1.00 88.62 240 ALA A C 1
ATOM 1792 O O . ALA A 1 240 ? 7.778 -2.203 -19.988 1.00 88.62 240 ALA A O 1
ATOM 1793 N N . ARG A 1 241 ? 7.887 -3.535 -18.197 1.00 81.38 241 ARG A N 1
ATOM 1794 C CA . ARG A 1 241 ? 6.561 -3.171 -17.664 1.00 81.38 241 ARG A CA 1
ATOM 1795 C C . ARG A 1 241 ? 6.367 -1.663 -17.451 1.00 81.38 241 ARG A C 1
ATOM 1797 O O . ARG A 1 241 ? 5.248 -1.173 -17.545 1.00 81.38 241 ARG A O 1
ATOM 1804 N N . CYS A 1 242 ? 7.443 -0.938 -17.137 1.00 84.12 242 CYS A N 1
ATOM 1805 C CA . CYS A 1 242 ? 7.415 0.507 -16.904 1.00 84.12 242 CYS A CA 1
ATOM 1806 C C . CYS A 1 242 ? 8.173 1.273 -17.988 1.00 84.12 242 CYS A C 1
ATOM 1808 O O . CYS A 1 242 ? 7.772 2.384 -18.333 1.00 84.12 242 CYS A O 1
ATOM 1810 N N . HIS A 1 243 ? 9.263 0.699 -18.499 1.00 88.38 243 HIS A N 1
ATOM 1811 C CA . HIS A 1 243 ? 10.155 1.343 -19.461 1.00 88.38 243 HIS A CA 1
ATOM 1812 C C . HIS A 1 243 ? 9.875 0.962 -20.918 1.00 88.38 243 HIS A C 1
ATOM 1814 O O . HIS A 1 243 ? 10.500 1.535 -21.798 1.00 88.38 243 HIS A O 1
ATOM 1820 N N . GLY A 1 244 ? 8.933 0.059 -21.184 1.00 85.25 244 GLY A N 1
ATOM 1821 C CA . GLY A 1 244 ? 8.641 -0.459 -22.517 1.00 85.25 244 GLY A CA 1
ATOM 1822 C C . GLY A 1 244 ? 9.583 -1.591 -22.952 1.00 85.25 244 GLY A C 1
ATOM 1823 O O . GLY A 1 244 ? 10.720 -1.663 -22.476 1.00 85.25 244 GLY A O 1
ATOM 1824 N N . PRO A 1 245 ? 9.126 -2.502 -23.830 1.00 85.25 245 PRO A N 1
ATOM 1825 C CA . PRO A 1 245 ? 9.919 -3.627 -24.330 1.00 85.25 245 PRO A CA 1
ATOM 1826 C C . PRO A 1 245 ? 11.125 -3.186 -25.165 1.00 85.25 245 PRO A C 1
ATOM 1828 O O . PRO A 1 245 ? 12.109 -3.910 -25.232 1.00 85.25 245 PRO A O 1
ATOM 1831 N N . ASN A 1 246 ? 11.080 -1.993 -25.758 1.00 86.62 246 ASN A N 1
ATOM 1832 C CA . ASN A 1 246 ? 12.187 -1.379 -26.487 1.00 86.62 246 ASN A CA 1
ATOM 1833 C C . ASN A 1 246 ? 12.846 -0.251 -25.682 1.00 86.62 246 ASN A C 1
ATOM 1835 O O . ASN A 1 246 ? 13.556 0.564 -26.265 1.00 86.62 246 ASN A O 1
ATOM 1839 N N . ALA A 1 247 ? 12.588 -0.160 -24.375 1.00 88.69 247 ALA A N 1
ATOM 1840 C CA . ALA A 1 247 ? 13.029 0.935 -23.517 1.00 88.69 247 ALA A CA 1
ATOM 1841 C C . ALA A 1 247 ? 12.526 2.337 -23.941 1.00 88.69 247 ALA A C 1
ATOM 1843 O O . ALA A 1 247 ? 13.135 3.355 -23.601 1.00 88.69 247 ALA A O 1
ATOM 1844 N N . GLU A 1 248 ? 11.406 2.396 -24.667 1.00 84.06 248 GLU A N 1
ATOM 1845 C CA . GLU A 1 248 ? 10.784 3.605 -25.220 1.00 84.06 248 GLU A CA 1
ATOM 1846 C C . GLU A 1 248 ? 10.062 4.485 -24.188 1.00 84.06 248 GLU A C 1
ATOM 1848 O O . GLU A 1 248 ? 9.695 5.615 -24.498 1.00 84.06 248 GLU A O 1
ATOM 1853 N N . GLY A 1 249 ? 9.883 3.981 -22.967 1.00 81.62 249 GLY A N 1
ATOM 1854 C CA . GLY A 1 249 ? 9.200 4.644 -21.862 1.00 81.62 249 GLY A CA 1
ATOM 1855 C C . GLY A 1 249 ? 7.676 4.508 -21.909 1.00 81.62 249 GLY A C 1
ATOM 1856 O O . GLY A 1 249 ? 7.027 4.890 -22.882 1.00 81.62 249 GLY A O 1
ATOM 1857 N N . TYR A 1 250 ? 7.087 4.021 -20.812 1.00 77.75 250 TYR A N 1
ATOM 1858 C CA . TYR A 1 250 ? 5.646 4.108 -20.552 1.00 77.75 250 TYR A CA 1
ATOM 1859 C C . TYR A 1 250 ? 5.402 5.012 -19.339 1.00 77.75 250 TYR A C 1
ATOM 1861 O O . TYR A 1 250 ? 5.380 6.234 -19.459 1.00 77.75 250 TYR A O 1
ATOM 1869 N N . VAL A 1 251 ? 5.277 4.412 -18.152 1.00 76.56 251 VAL A N 1
ATOM 1870 C CA . VAL A 1 251 ? 5.230 5.127 -16.869 1.00 76.56 251 VAL A CA 1
ATOM 1871 C C . VAL A 1 251 ? 6.613 5.644 -16.506 1.00 76.56 251 VAL A C 1
ATOM 1873 O O . VAL A 1 251 ? 6.767 6.787 -16.078 1.00 76.56 251 VAL A O 1
ATOM 1876 N N . GLY A 1 252 ? 7.620 4.783 -16.670 1.00 80.19 252 GLY A N 1
ATOM 1877 C CA . GLY A 1 252 ? 9.016 5.145 -16.501 1.00 80.19 252 GLY A CA 1
ATOM 1878 C C . GLY A 1 252 ? 9.528 5.907 -17.725 1.00 80.19 252 GLY A C 1
ATOM 1879 O O . GLY A 1 252 ? 9.008 5.721 -18.827 1.00 80.19 252 GLY A O 1
ATOM 1880 N N . PRO A 1 253 ? 10.558 6.752 -17.565 1.00 84.12 253 PRO A N 1
ATOM 1881 C CA . PRO A 1 253 ? 11.172 7.437 -18.697 1.00 84.12 253 PRO A CA 1
ATOM 1882 C C . PRO A 1 253 ? 11.816 6.437 -19.666 1.00 84.12 253 PRO A C 1
ATOM 1884 O O . PRO A 1 253 ? 12.282 5.375 -19.248 1.00 84.12 253 PRO A O 1
ATOM 1887 N N . GLN A 1 254 ? 11.920 6.811 -20.942 1.00 87.94 254 GLN A N 1
ATOM 1888 C CA . GLN A 1 254 ? 12.713 6.064 -21.926 1.00 87.94 254 GLN A CA 1
ATOM 1889 C C . GLN A 1 254 ? 14.175 5.924 -21.477 1.00 87.94 254 GLN A C 1
ATOM 1891 O O . GLN A 1 254 ? 14.683 6.812 -20.777 1.00 87.94 254 GLN A O 1
ATOM 1896 N N . LEU A 1 255 ? 14.855 4.841 -21.865 1.00 91.25 255 LEU A N 1
ATOM 1897 C CA . LEU A 1 255 ? 16.230 4.539 -21.441 1.00 91.25 255 LEU A CA 1
ATOM 1898 C C . LEU A 1 255 ? 17.269 4.556 -22.573 1.00 91.25 255 LEU A C 1
ATOM 1900 O O . LEU A 1 255 ? 18.423 4.240 -22.301 1.00 91.25 255 LEU A O 1
ATOM 1904 N N . TRP A 1 256 ? 16.917 4.961 -23.795 1.00 89.69 256 TRP A N 1
ATOM 1905 C CA . TRP A 1 256 ? 17.848 5.040 -24.928 1.00 89.69 256 TRP A CA 1
ATOM 1906 C C . TRP A 1 256 ? 19.046 5.943 -24.648 1.00 89.69 256 TRP A C 1
ATOM 1908 O O . TRP A 1 256 ? 20.162 5.559 -24.945 1.00 89.69 256 TRP A O 1
ATOM 1918 N N . ASN A 1 257 ? 18.862 7.100 -24.010 1.00 88.25 257 ASN A N 1
ATOM 1919 C CA . ASN A 1 257 ? 19.983 7.983 -23.651 1.00 88.25 257 ASN A CA 1
ATOM 1920 C C . ASN A 1 257 ? 20.177 8.132 -22.139 1.00 88.25 257 ASN A C 1
ATOM 1922 O O . ASN A 1 257 ? 20.535 9.205 -21.643 1.00 88.25 257 ASN A O 1
ATOM 1926 N N . VAL A 1 258 ? 19.915 7.072 -21.366 1.00 90.75 258 VAL A N 1
ATOM 1927 C CA . VAL A 1 258 ? 20.040 7.145 -19.905 1.00 90.75 258 VAL A CA 1
ATOM 1928 C C . VAL A 1 258 ? 21.472 7.423 -19.455 1.00 90.75 258 VAL A C 1
ATOM 1930 O O . VAL A 1 258 ? 21.650 8.201 -18.520 1.00 90.75 258 VAL A O 1
ATOM 1933 N N . TYR A 1 259 ? 22.481 6.896 -20.146 1.00 92.50 259 TYR A N 1
ATOM 1934 C CA . TYR A 1 259 ? 23.883 7.157 -19.811 1.00 92.50 259 TYR A CA 1
ATOM 1935 C C . TYR A 1 259 ? 24.306 8.591 -20.150 1.00 92.50 259 TYR A C 1
ATOM 1937 O O . TYR A 1 259 ? 25.024 9.210 -19.365 1.00 92.50 259 TYR A O 1
ATOM 1945 N N . GLU A 1 260 ? 23.763 9.180 -21.221 1.00 89.81 260 GLU A N 1
ATOM 1946 C CA . GLU A 1 260 ? 23.951 10.606 -21.535 1.00 89.81 260 GLU A CA 1
ATOM 1947 C C . GLU A 1 260 ? 23.435 11.502 -20.403 1.00 89.81 260 GLU A C 1
ATOM 1949 O O . GLU A 1 260 ? 24.080 12.473 -20.006 1.00 89.81 260 GLU A O 1
ATOM 1954 N N . ARG A 1 261 ? 22.283 11.145 -19.816 1.00 87.62 261 ARG A N 1
ATOM 1955 C CA . ARG A 1 261 ? 21.709 11.873 -18.671 1.00 87.62 261 ARG A CA 1
ATOM 1956 C C . ARG A 1 261 ? 22.582 11.797 -17.417 1.00 87.62 261 ARG A C 1
ATOM 1958 O O . ARG A 1 261 ? 22.461 12.672 -16.561 1.00 87.62 261 ARG A O 1
ATOM 1965 N N . TYR A 1 262 ? 23.455 10.796 -17.326 1.00 90.25 262 TYR A N 1
ATOM 1966 C CA . TYR A 1 262 ? 24.454 10.650 -16.268 1.00 90.25 262 TYR A CA 1
ATOM 1967 C C . TYR A 1 262 ? 25.863 11.096 -16.687 1.00 90.25 262 TYR A C 1
ATOM 1969 O O . TYR A 1 262 ? 26.807 10.909 -15.924 1.00 90.25 262 TYR A O 1
ATOM 1977 N N . GLY A 1 263 ? 25.994 11.763 -17.839 1.00 87.12 263 GLY A N 1
ATOM 1978 C CA . GLY A 1 263 ? 27.216 12.451 -18.251 1.00 87.12 263 GLY A CA 1
ATOM 1979 C C . GLY A 1 263 ? 28.117 11.686 -19.218 1.00 87.12 263 GLY A C 1
ATOM 1980 O O . GLY A 1 263 ? 29.179 12.208 -19.543 1.00 87.12 263 GLY A O 1
ATOM 1981 N N . TRP A 1 264 ? 27.718 10.506 -19.704 1.00 91.25 264 TRP A N 1
ATOM 1982 C CA . TRP A 1 264 ? 28.502 9.761 -20.693 1.00 91.25 264 TRP A CA 1
ATOM 1983 C C . TRP A 1 264 ? 28.221 10.239 -22.119 1.00 91.25 264 TRP A C 1
ATOM 1985 O O . TRP A 1 264 ? 27.084 10.197 -22.588 1.00 91.25 264 TRP A O 1
ATOM 1995 N N . SER A 1 265 ? 29.266 10.672 -22.826 1.00 86.44 265 SER A N 1
ATOM 1996 C CA . SER A 1 265 ? 29.178 11.155 -24.212 1.00 86.44 265 SER A CA 1
ATOM 1997 C C . SER A 1 265 ? 29.585 10.119 -25.263 1.00 86.44 265 SER A C 1
ATOM 1999 O O . SER A 1 265 ? 29.707 10.471 -26.434 1.00 86.44 265 SER A O 1
ATOM 2001 N N . GLY A 1 266 ? 29.805 8.859 -24.873 1.00 84.56 266 GLY A N 1
ATOM 2002 C CA . GLY A 1 266 ? 30.198 7.790 -25.799 1.00 84.56 266 GLY A CA 1
ATOM 2003 C C . GLY A 1 266 ? 31.706 7.612 -25.982 1.00 84.56 266 GLY A C 1
ATOM 2004 O O . GLY A 1 266 ? 32.118 6.730 -26.729 1.00 84.56 266 GLY A O 1
ATOM 2005 N N . GLU A 1 267 ? 32.531 8.443 -25.336 1.00 82.31 267 GLU A N 1
ATOM 2006 C CA . GLU A 1 267 ? 33.964 8.545 -25.654 1.00 82.31 267 GLU A CA 1
ATOM 2007 C C . GLU A 1 267 ? 34.901 8.102 -24.521 1.00 82.31 267 GLU A C 1
ATOM 2009 O O . GLU A 1 267 ? 36.003 7.638 -24.818 1.00 82.31 267 GLU A O 1
ATOM 2014 N N . ASP A 1 268 ? 34.506 8.232 -23.247 1.00 89.56 268 ASP A N 1
ATOM 2015 C CA . ASP A 1 268 ? 35.394 7.986 -22.106 1.00 89.56 268 ASP A CA 1
ATOM 2016 C C . ASP A 1 268 ? 34.893 6.901 -21.133 1.00 89.56 268 ASP A C 1
ATOM 2018 O O . ASP A 1 268 ? 33.728 6.864 -20.731 1.00 89.56 268 ASP A O 1
ATOM 2022 N N . ASP A 1 269 ? 35.817 6.019 -20.737 1.00 91.25 269 ASP A N 1
ATOM 2023 C CA . ASP A 1 269 ? 35.545 4.878 -19.852 1.00 91.25 269 ASP A CA 1
ATOM 2024 C C . ASP A 1 269 ? 35.193 5.315 -18.417 1.00 91.25 269 ASP A C 1
ATOM 2026 O O . ASP A 1 269 ? 34.465 4.620 -17.709 1.00 91.25 269 ASP A O 1
ATOM 2030 N N . GLU A 1 270 ? 35.706 6.463 -17.962 1.00 93.06 270 GLU A N 1
ATOM 2031 C CA . GLU A 1 270 ? 35.467 6.960 -16.602 1.00 93.06 270 GLU A CA 1
ATOM 2032 C C . GLU A 1 270 ? 34.010 7.407 -16.421 1.00 93.06 270 GLU A C 1
ATOM 2034 O O . GLU A 1 270 ? 33.345 6.971 -15.475 1.00 93.06 270 GLU A O 1
ATOM 2039 N N . SER A 1 271 ? 33.479 8.208 -17.350 1.00 91.62 271 SER A N 1
ATOM 2040 C CA . SER A 1 271 ? 32.074 8.617 -17.331 1.00 91.62 271 SER A CA 1
ATOM 2041 C C . SER A 1 271 ? 31.130 7.460 -17.662 1.00 91.62 271 SER A C 1
ATOM 2043 O O . SER A 1 271 ? 30.018 7.428 -17.132 1.00 91.62 271 SER A O 1
ATOM 2045 N N . LEU A 1 272 ? 31.573 6.453 -18.430 1.00 93.25 272 LEU A N 1
ATOM 2046 C CA . LEU A 1 272 ? 30.817 5.209 -18.606 1.00 93.25 272 LEU A CA 1
ATOM 2047 C C . LEU A 1 272 ? 30.650 4.473 -17.272 1.00 93.25 272 LEU A C 1
ATOM 2049 O O . LEU A 1 272 ? 29.536 4.113 -16.895 1.00 93.25 272 LEU A O 1
ATOM 2053 N N . VAL A 1 273 ? 31.737 4.290 -16.514 1.00 94.25 273 VAL A N 1
ATOM 2054 C CA . VAL A 1 273 ? 31.683 3.670 -15.178 1.00 94.25 273 VAL A CA 1
ATOM 2055 C C . VAL A 1 273 ? 30.800 4.487 -14.234 1.00 94.25 273 VAL A C 1
ATOM 2057 O O . VAL A 1 273 ? 30.017 3.912 -13.475 1.00 94.25 273 VAL A O 1
ATOM 2060 N N . GLN A 1 274 ? 30.876 5.818 -14.290 1.00 92.94 274 GLN A N 1
ATOM 2061 C CA . GLN A 1 274 ? 29.995 6.689 -13.516 1.00 92.94 274 GLN A CA 1
ATOM 2062 C C . GLN A 1 274 ? 28.518 6.486 -13.885 1.00 92.94 274 GLN A C 1
ATOM 2064 O O . GLN A 1 274 ? 27.690 6.317 -12.988 1.00 92.94 274 GLN A O 1
ATOM 2069 N N . ALA A 1 275 ? 28.187 6.467 -15.178 1.00 93.81 275 ALA A N 1
ATOM 2070 C CA . ALA A 1 275 ? 26.828 6.257 -15.662 1.00 93.81 275 ALA A CA 1
ATOM 2071 C C . ALA A 1 275 ? 26.290 4.876 -15.262 1.00 93.81 275 ALA A C 1
ATOM 2073 O O . ALA A 1 275 ? 25.191 4.785 -14.711 1.00 93.81 275 ALA A O 1
ATOM 2074 N N . ARG A 1 276 ? 27.092 3.815 -15.429 1.00 95.88 276 ARG A N 1
ATOM 2075 C CA . ARG A 1 276 ? 26.753 2.458 -14.970 1.00 95.88 276 ARG A CA 1
ATOM 2076 C C . ARG A 1 276 ? 26.481 2.416 -13.469 1.00 95.88 276 ARG A C 1
ATOM 2078 O O . ARG A 1 276 ? 25.479 1.849 -13.043 1.00 95.88 276 ARG A O 1
ATOM 2085 N N . ASN A 1 277 ? 27.330 3.051 -12.658 1.00 94.69 277 ASN A N 1
ATOM 2086 C CA . ASN A 1 277 ? 27.141 3.105 -11.207 1.00 94.69 277 ASN A CA 1
ATOM 2087 C C . ASN A 1 277 ? 25.874 3.878 -10.817 1.00 94.69 277 ASN A C 1
ATOM 2089 O O . ASN A 1 277 ? 25.183 3.467 -9.888 1.00 94.69 277 ASN A O 1
ATOM 2093 N N . ALA A 1 278 ? 25.536 4.950 -11.537 1.00 93.75 278 ALA A N 1
ATOM 2094 C CA . ALA A 1 278 ? 24.297 5.686 -11.312 1.00 93.75 278 ALA A CA 1
ATOM 2095 C C . ALA A 1 278 ? 23.058 4.830 -11.626 1.00 93.75 278 ALA A C 1
ATOM 2097 O O . ALA A 1 278 ? 22.108 4.818 -10.845 1.00 93.75 278 ALA A O 1
ATOM 2098 N N . VAL A 1 279 ? 23.076 4.065 -12.725 1.00 94.75 279 VAL A N 1
ATOM 2099 C CA . VAL A 1 279 ? 21.995 3.113 -13.038 1.00 94.75 279 VAL A CA 1
ATOM 2100 C C . VAL A 1 279 ? 21.926 1.993 -11.999 1.00 94.75 279 VAL A C 1
ATOM 2102 O O . VAL A 1 279 ? 20.831 1.678 -11.535 1.00 94.75 279 VAL A O 1
ATOM 2105 N N . ARG A 1 280 ? 23.070 1.448 -11.562 1.00 95.50 280 ARG A N 1
ATOM 2106 C CA . ARG A 1 280 ? 23.121 0.439 -10.491 1.00 95.50 280 ARG A CA 1
ATOM 2107 C C . ARG A 1 280 ? 22.480 0.950 -9.206 1.00 95.50 280 ARG A C 1
ATOM 2109 O O . ARG A 1 280 ? 21.646 0.257 -8.633 1.00 95.50 280 ARG A O 1
ATOM 2116 N N . GLN A 1 281 ? 22.822 2.169 -8.793 1.00 92.38 281 GLN A N 1
ATOM 2117 C CA . GLN A 1 281 ? 22.251 2.787 -7.601 1.00 92.38 281 GLN A CA 1
ATOM 2118 C C . GLN A 1 281 ? 20.730 2.935 -7.726 1.00 92.38 281 GLN A C 1
ATOM 2120 O O . GLN A 1 281 ? 20.005 2.565 -6.810 1.00 92.38 281 GLN A O 1
ATOM 2125 N N . VAL A 1 282 ? 20.227 3.390 -8.878 1.00 92.19 282 VAL A N 1
ATOM 2126 C CA . VAL A 1 282 ? 18.779 3.492 -9.123 1.00 92.19 282 VAL A CA 1
ATOM 2127 C C . VAL A 1 282 ? 18.085 2.125 -9.083 1.00 92.19 282 VAL A C 1
ATOM 2129 O O . VAL A 1 282 ? 16.968 2.037 -8.585 1.00 92.19 282 VAL A O 1
ATOM 2132 N N . LEU A 1 283 ? 18.719 1.051 -9.563 1.00 92.44 283 LEU A N 1
ATOM 2133 C CA . LEU A 1 283 ? 18.165 -0.305 -9.454 1.00 92.44 283 LEU A CA 1
ATOM 2134 C C . LEU A 1 283 ? 18.160 -0.813 -8.003 1.00 92.44 283 LEU A C 1
ATOM 2136 O O . LEU A 1 283 ? 17.210 -1.473 -7.591 1.00 92.44 283 LEU A O 1
ATOM 2140 N N . GLN A 1 284 ? 19.1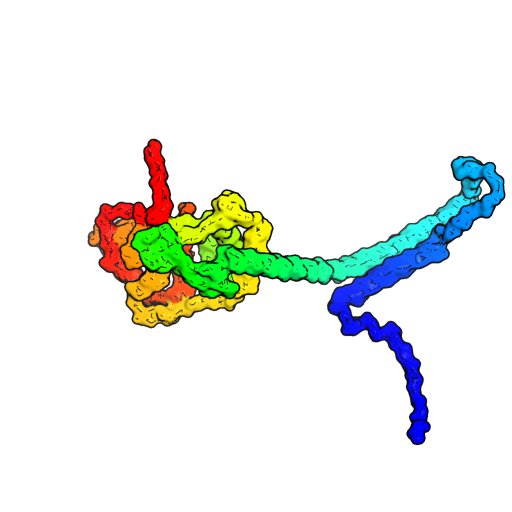89 -0.493 -7.216 1.00 89.94 284 GLN A N 1
ATOM 2141 C CA . GLN A 1 284 ? 19.324 -0.952 -5.830 1.00 89.94 284 GLN A CA 1
ATOM 2142 C C . GLN A 1 284 ? 18.458 -0.159 -4.846 1.00 89.94 284 GLN A C 1
ATOM 2144 O O . GLN A 1 284 ? 17.855 -0.744 -3.954 1.00 89.94 284 GLN A O 1
ATOM 2149 N N . GLU A 1 285 ? 18.361 1.155 -5.004 1.00 88.06 285 GLU A N 1
ATOM 2150 C CA . GLU A 1 285 ? 17.665 2.042 -4.062 1.00 88.06 285 GLU A CA 1
ATOM 2151 C C . GLU A 1 285 ? 16.258 2.414 -4.553 1.00 88.06 285 GLU A C 1
ATOM 2153 O O . GLU A 1 285 ? 15.392 2.784 -3.761 1.00 88.06 285 GLU A O 1
ATOM 2158 N N . GLY A 1 286 ? 15.999 2.263 -5.853 1.00 88.75 286 GLY A N 1
ATOM 2159 C CA . GLY A 1 286 ? 14.829 2.816 -6.523 1.00 88.75 286 GLY A CA 1
ATOM 2160 C C . GLY A 1 286 ? 15.006 4.302 -6.844 1.00 88.75 286 GLY A C 1
ATOM 2161 O O . GLY A 1 286 ? 16.060 4.907 -6.630 1.00 88.75 286 GLY A O 1
ATOM 2162 N N . ARG A 1 287 ? 13.946 4.940 -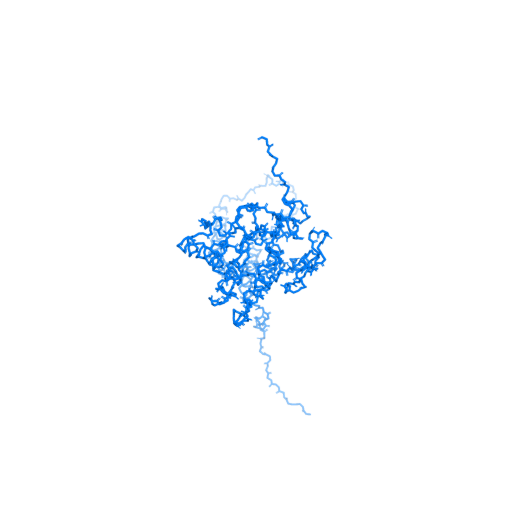7.354 1.00 86.69 287 ARG A N 1
ATOM 2163 C CA . ARG A 1 287 ? 13.916 6.400 -7.527 1.00 86.69 287 ARG A CA 1
ATOM 2164 C C . ARG A 1 287 ? 12.508 6.977 -7.452 1.00 86.69 287 ARG A C 1
ATOM 2166 O O . ARG A 1 287 ? 11.598 6.488 -8.114 1.00 86.69 287 ARG A O 1
ATOM 2173 N N . ASN A 1 288 ? 12.352 8.091 -6.737 1.00 80.75 288 ASN A N 1
ATOM 2174 C CA . ASN A 1 288 ? 11.141 8.909 -6.789 1.00 80.75 288 ASN A CA 1
ATOM 2175 C C . ASN A 1 288 ? 11.359 10.155 -7.650 1.00 80.75 288 ASN A C 1
ATOM 2177 O O . ASN A 1 288 ? 12.305 10.912 -7.427 1.00 80.75 288 ASN A O 1
ATOM 2181 N N . LEU A 1 289 ? 10.472 10.382 -8.613 1.00 72.31 289 LEU A N 1
ATOM 2182 C CA . LEU A 1 289 ? 10.408 11.617 -9.383 1.00 72.31 289 LEU A CA 1
ATOM 2183 C C . LEU A 1 289 ? 9.064 12.286 -9.080 1.00 72.31 289 LEU A C 1
ATOM 2185 O O . LEU A 1 289 ? 8.032 11.650 -9.294 1.00 72.31 289 LEU A O 1
ATOM 2189 N N . PRO A 1 290 ? 9.040 13.551 -8.615 1.00 67.69 290 PRO A N 1
ATOM 2190 C CA . PRO A 1 290 ? 7.788 14.259 -8.370 1.00 67.69 290 PRO A CA 1
ATOM 2191 C C . PRO A 1 290 ? 6.853 14.186 -9.583 1.00 67.69 290 PRO A C 1
ATOM 2193 O O . PRO A 1 290 ? 7.291 14.356 -10.721 1.00 67.69 290 PRO A O 1
ATOM 2196 N N . GLY A 1 291 ? 5.577 13.886 -9.339 1.00 65.94 291 GLY A N 1
ATOM 2197 C CA . GLY A 1 291 ? 4.563 13.740 -10.390 1.00 65.94 291 GLY A CA 1
ATOM 2198 C C . GLY A 1 291 ? 4.608 12.426 -11.180 1.00 65.94 291 GLY A C 1
ATOM 2199 O O . GLY A 1 291 ? 3.764 12.230 -12.048 1.00 65.94 291 GLY A O 1
ATOM 2200 N N . ASN A 1 292 ? 5.539 11.515 -10.882 1.00 70.81 292 ASN A N 1
ATOM 2201 C CA . ASN A 1 292 ? 5.672 10.222 -11.555 1.00 70.81 292 ASN A CA 1
ATOM 2202 C C . ASN A 1 292 ? 5.492 9.062 -10.569 1.00 70.81 292 ASN A C 1
ATOM 2204 O O . ASN A 1 292 ? 5.643 9.228 -9.358 1.00 70.81 292 ASN A O 1
ATOM 2208 N N . ALA A 1 293 ? 5.192 7.866 -11.082 1.00 73.69 293 ALA A N 1
ATOM 2209 C CA . ALA A 1 293 ? 5.200 6.675 -10.240 1.00 73.69 293 ALA A CA 1
ATOM 2210 C C . ALA A 1 293 ? 6.638 6.384 -9.765 1.00 73.69 293 ALA A C 1
ATOM 2212 O O . ALA A 1 293 ? 7.563 6.444 -10.584 1.00 73.69 293 ALA A O 1
ATOM 2213 N N . PRO A 1 294 ? 6.849 6.053 -8.479 1.00 80.88 294 PRO A N 1
ATOM 2214 C CA . PRO A 1 294 ? 8.177 5.723 -7.992 1.00 80.88 294 PRO A CA 1
ATOM 2215 C C . PRO A 1 294 ? 8.666 4.433 -8.649 1.00 80.88 294 PRO A C 1
ATOM 2217 O O . PRO A 1 294 ? 7.939 3.438 -8.726 1.00 80.88 294 PRO A O 1
ATOM 2220 N N . MET A 1 295 ? 9.918 4.450 -9.095 1.00 88.06 295 MET A N 1
ATOM 2221 C CA . MET A 1 295 ? 10.636 3.241 -9.462 1.00 88.06 295 MET A CA 1
ATOM 2222 C C . MET A 1 295 ? 11.013 2.508 -8.166 1.00 88.06 295 MET A C 1
ATOM 2224 O O . MET A 1 295 ? 11.685 3.111 -7.322 1.00 88.06 295 MET A O 1
ATOM 2228 N N . PRO A 1 296 ? 10.562 1.257 -7.969 1.00 85.00 296 PRO A N 1
ATOM 2229 C CA . PRO A 1 296 ? 10.878 0.495 -6.767 1.00 85.00 296 PRO A CA 1
ATOM 2230 C C . PRO A 1 296 ? 12.364 0.120 -6.718 1.00 85.00 296 PRO A C 1
ATOM 2232 O O . PRO A 1 296 ? 13.054 0.139 -7.738 1.00 85.00 296 PRO A O 1
ATOM 2235 N N . SER A 1 297 ? 12.831 -0.244 -5.525 1.00 87.50 297 SER A N 1
ATOM 2236 C CA . SER A 1 297 ? 14.103 -0.945 -5.354 1.00 87.50 297 SER A CA 1
ATOM 2237 C C . SER A 1 297 ? 13.967 -2.386 -5.850 1.00 87.50 297 SER A C 1
ATOM 2239 O O . SER A 1 297 ? 12.958 -3.039 -5.590 1.00 87.50 297 SER A O 1
ATOM 2241 N N . PHE A 1 298 ? 15.002 -2.884 -6.521 1.0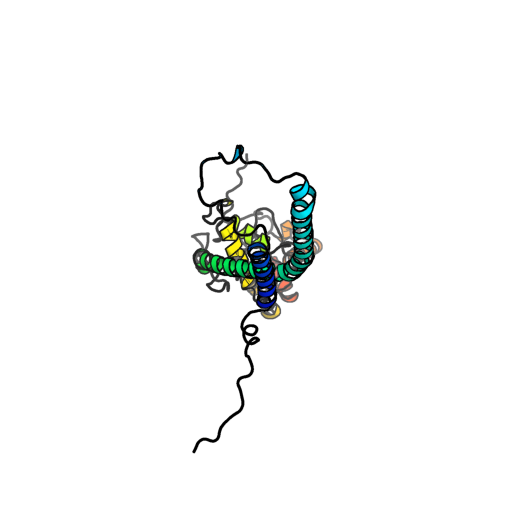0 88.38 298 PHE A N 1
ATOM 2242 C CA . PHE A 1 298 ? 15.130 -4.282 -6.929 1.00 88.38 298 PHE A CA 1
ATOM 2243 C C . PHE A 1 298 ? 16.159 -5.051 -6.092 1.00 88.38 298 PHE A C 1
ATOM 2245 O O . PHE A 1 298 ? 16.429 -6.212 -6.387 1.00 88.38 298 PHE A O 1
ATOM 2252 N N . ALA A 1 299 ? 16.710 -4.457 -5.026 1.00 84.62 299 ALA A N 1
ATOM 2253 C CA . ALA A 1 299 ? 17.739 -5.096 -4.198 1.00 84.62 299 ALA A CA 1
ATOM 2254 C C . ALA A 1 299 ? 17.258 -6.387 -3.507 1.00 84.62 299 ALA A C 1
ATOM 2256 O O . ALA A 1 299 ? 18.066 -7.256 -3.190 1.00 84.62 299 ALA A O 1
ATOM 2257 N N . LEU A 1 300 ? 15.945 -6.521 -3.284 1.00 81.75 300 LEU A N 1
ATOM 2258 C CA . LEU A 1 300 ? 15.328 -7.729 -2.723 1.00 81.75 300 LEU A CA 1
ATOM 2259 C C . LEU A 1 300 ? 14.825 -8.712 -3.796 1.00 81.75 300 LEU A C 1
ATOM 2261 O O . LEU A 1 300 ? 14.514 -9.854 -3.470 1.00 81.75 300 LEU A O 1
ATOM 2265 N N . GLU A 1 301 ? 14.748 -8.284 -5.061 1.00 81.44 301 GLU A N 1
ATOM 2266 C CA . GLU A 1 301 ? 14.161 -9.050 -6.173 1.00 81.44 301 GLU A CA 1
ATOM 2267 C C . GLU A 1 301 ? 15.202 -9.558 -7.182 1.00 81.44 301 GLU A C 1
ATOM 2269 O O . GLU A 1 301 ? 14.917 -10.487 -7.932 1.00 81.44 301 GLU A O 1
ATOM 2274 N N . LEU A 1 302 ? 16.397 -8.962 -7.234 1.00 87.75 302 LEU A N 1
ATOM 2275 C CA . LEU A 1 302 ? 17.462 -9.302 -8.179 1.00 87.75 302 LEU A CA 1
ATOM 2276 C C . LEU A 1 302 ? 18.783 -9.527 -7.438 1.00 87.75 302 LEU A C 1
ATOM 2278 O O . LEU A 1 302 ? 19.116 -8.805 -6.501 1.00 87.75 302 LEU A O 1
ATOM 2282 N N . THR A 1 303 ? 19.559 -10.523 -7.871 1.00 89.19 303 THR A N 1
ATOM 2283 C CA . THR A 1 303 ? 20.942 -10.694 -7.402 1.00 89.19 303 THR A CA 1
ATOM 2284 C C . THR A 1 303 ? 21.858 -9.640 -8.023 1.00 89.19 303 THR A C 1
ATOM 2286 O O . THR A 1 303 ? 21.559 -9.123 -9.099 1.00 89.19 303 THR A O 1
ATOM 2289 N N . ASP A 1 304 ? 23.015 -9.372 -7.408 1.00 89.19 304 ASP A N 1
ATOM 2290 C CA . ASP A 1 304 ? 24.014 -8.446 -7.970 1.00 89.19 304 ASP A CA 1
ATOM 2291 C C . ASP A 1 304 ? 24.414 -8.821 -9.408 1.00 89.19 304 ASP A C 1
ATOM 2293 O O . ASP A 1 304 ? 24.486 -7.954 -10.274 1.00 89.19 304 ASP A O 1
ATOM 2297 N N . ASP A 1 305 ? 24.584 -10.118 -9.692 1.00 90.44 305 ASP A N 1
ATOM 2298 C CA . ASP A 1 305 ? 24.881 -10.609 -11.045 1.00 90.44 305 ASP A CA 1
ATOM 2299 C C . ASP A 1 305 ? 23.738 -10.321 -12.036 1.00 90.44 305 ASP A C 1
ATOM 2301 O O . ASP A 1 305 ? 23.988 -9.993 -13.195 1.00 90.44 305 ASP A O 1
ATOM 2305 N N . ALA A 1 306 ? 22.477 -10.430 -11.598 1.00 91.75 306 ALA A N 1
ATOM 2306 C CA . ALA A 1 306 ? 21.318 -10.126 -12.437 1.00 91.75 306 ALA A CA 1
ATOM 2307 C C . ALA A 1 306 ? 21.180 -8.615 -12.675 1.00 91.75 306 ALA A C 1
ATOM 2309 O O . ALA A 1 306 ? 20.856 -8.198 -13.786 1.00 91.75 306 ALA A O 1
ATOM 2310 N N . ILE A 1 307 ? 21.468 -7.795 -11.658 1.00 93.19 307 ILE A N 1
ATOM 2311 C CA . ILE A 1 307 ? 21.549 -6.336 -11.795 1.00 93.19 307 ILE A CA 1
ATOM 2312 C C . ILE A 1 307 ? 22.627 -5.976 -12.820 1.00 93.19 307 ILE A C 1
ATOM 2314 O O . ILE A 1 307 ? 22.363 -5.178 -13.718 1.00 93.19 307 ILE A O 1
ATOM 2318 N N . GLU A 1 308 ? 23.806 -6.593 -12.740 1.00 94.25 308 GLU A N 1
ATOM 2319 C CA . GLU A 1 308 ? 24.888 -6.332 -13.690 1.00 94.25 308 GLU A CA 1
ATOM 2320 C C . GLU A 1 308 ? 24.513 -6.729 -15.118 1.00 94.25 308 GLU A C 1
ATOM 2322 O O . GLU A 1 308 ? 24.715 -5.946 -16.045 1.00 94.25 308 GLU A O 1
ATOM 2327 N N . ALA A 1 309 ? 23.885 -7.894 -15.295 1.00 94.56 309 ALA A N 1
ATOM 2328 C CA . ALA A 1 309 ? 23.410 -8.338 -16.600 1.00 94.56 309 ALA A CA 1
ATOM 2329 C C . ALA A 1 309 ? 22.400 -7.352 -17.214 1.00 94.56 309 ALA A C 1
ATOM 2331 O O . ALA A 1 309 ? 22.454 -7.075 -18.412 1.00 94.56 309 ALA A O 1
ATOM 2332 N N . VAL A 1 310 ? 21.492 -6.788 -16.408 1.00 95.31 310 VAL A N 1
ATOM 2333 C CA . VAL A 1 310 ? 20.547 -5.758 -16.872 1.00 95.31 310 VAL A CA 1
ATOM 2334 C C . VAL A 1 310 ? 21.272 -4.471 -17.259 1.00 95.31 310 VAL A C 1
ATOM 2336 O O . VAL A 1 310 ? 20.922 -3.871 -18.272 1.00 95.31 310 VAL A O 1
ATOM 2339 N N . ILE A 1 311 ? 22.286 -4.048 -16.501 1.00 96.31 311 ILE A N 1
ATOM 2340 C CA . ILE A 1 311 ? 23.090 -2.863 -16.835 1.00 96.31 311 ILE A CA 1
ATOM 2341 C C . ILE A 1 311 ? 23.827 -3.074 -18.165 1.00 96.31 311 ILE A C 1
ATOM 2343 O O . ILE A 1 311 ? 23.820 -2.178 -19.007 1.00 96.31 311 ILE A O 1
ATOM 2347 N N . ASP A 1 312 ? 24.392 -4.261 -18.397 1.00 96.19 312 ASP A N 1
ATOM 2348 C CA . ASP A 1 312 ? 25.014 -4.617 -19.680 1.00 96.19 312 ASP A CA 1
ATOM 2349 C C . ASP A 1 312 ? 24.013 -4.572 -20.837 1.00 96.19 312 ASP A C 1
ATOM 2351 O O . ASP A 1 312 ? 24.316 -4.067 -21.920 1.00 96.19 312 ASP A O 1
ATOM 2355 N N . HIS A 1 313 ? 22.793 -5.061 -20.610 1.00 96.12 313 HIS A N 1
ATOM 2356 C CA . HIS A 1 313 ? 21.736 -4.980 -21.608 1.00 96.12 313 HIS A CA 1
ATOM 2357 C C . HIS A 1 313 ? 21.333 -3.524 -21.889 1.00 96.12 313 HIS A C 1
ATOM 2359 O O . HIS A 1 313 ? 21.264 -3.142 -23.055 1.00 96.12 313 HIS A O 1
ATOM 2365 N N . ILE A 1 314 ? 21.157 -2.693 -20.854 1.00 95.56 314 ILE A N 1
ATOM 2366 C CA . ILE A 1 314 ? 20.852 -1.260 -20.997 1.00 95.56 314 ILE A CA 1
ATOM 2367 C C . ILE A 1 314 ? 21.942 -0.534 -21.785 1.00 95.56 314 ILE A C 1
ATOM 2369 O O . ILE A 1 314 ? 21.633 0.274 -22.662 1.00 95.56 314 ILE A O 1
ATOM 2373 N N . GLU A 1 315 ? 23.210 -0.839 -21.509 1.00 94.25 315 GLU A N 1
ATOM 2374 C CA . GLU A 1 315 ? 24.346 -0.287 -22.245 1.00 94.25 315 GLU A CA 1
ATOM 2375 C C . GLU A 1 315 ? 24.287 -0.630 -23.740 1.00 94.25 315 GLU A C 1
ATOM 2377 O O . GLU A 1 315 ? 24.552 0.227 -24.582 1.00 94.25 315 GLU A O 1
ATOM 2382 N N . SER A 1 316 ? 23.884 -1.860 -24.077 1.00 93.38 316 SER A N 1
ATOM 2383 C CA . SER A 1 316 ? 23.901 -2.369 -25.455 1.00 93.38 316 SER A CA 1
ATOM 2384 C C . SER A 1 316 ? 22.993 -1.613 -26.432 1.00 93.38 316 SER A C 1
ATOM 2386 O O . SER A 1 316 ? 23.232 -1.662 -27.640 1.00 93.38 316 SER A O 1
ATOM 2388 N N . PHE A 1 317 ? 21.978 -0.905 -25.928 1.00 91.62 317 PHE A N 1
ATOM 2389 C CA . PHE A 1 317 ? 21.028 -0.137 -26.736 1.00 91.62 317 PHE A CA 1
ATOM 2390 C C . PHE A 1 317 ? 21.096 1.378 -26.498 1.00 91.62 317 PHE A C 1
ATOM 2392 O O . PHE A 1 317 ? 20.169 2.093 -26.883 1.00 91.62 317 PHE A O 1
ATOM 2399 N N . GLN A 1 318 ? 22.166 1.886 -25.870 1.00 90.50 318 GLN A N 1
ATOM 2400 C CA . GLN A 1 318 ? 22.309 3.330 -25.683 1.00 90.50 318 GLN A CA 1
ATOM 2401 C C . GLN A 1 318 ? 22.445 4.067 -27.028 1.00 90.50 318 GLN A C 1
ATOM 2403 O O . GLN A 1 318 ? 23.333 3.768 -27.826 1.00 90.50 318 GLN A O 1
ATOM 2408 N N . ASP A 1 319 ? 21.592 5.067 -27.245 1.00 86.62 319 ASP A N 1
ATOM 2409 C CA . ASP A 1 319 ? 21.570 5.962 -28.402 1.00 86.62 319 ASP A CA 1
ATOM 2410 C C . ASP A 1 319 ? 21.663 7.423 -27.936 1.00 86.62 319 ASP A C 1
ATOM 2412 O O . ASP A 1 319 ? 20.748 7.961 -27.307 1.00 86.62 319 ASP A O 1
ATOM 2416 N N . LEU A 1 320 ? 22.804 8.063 -28.199 1.00 82.00 320 LEU A N 1
ATOM 2417 C CA . LEU A 1 320 ? 23.133 9.404 -27.705 1.00 82.00 320 LEU A CA 1
ATOM 2418 C C . LEU A 1 320 ? 22.572 10.499 -28.623 1.00 82.00 320 LEU A C 1
ATOM 2420 O O . LEU A 1 320 ? 22.564 10.370 -29.845 1.00 82.00 320 LEU A O 1
ATOM 2424 N N . GLY A 1 321 ? 22.154 11.628 -28.044 1.00 72.75 321 GLY A N 1
ATOM 2425 C CA . GLY A 1 321 ? 21.636 12.777 -28.800 1.00 72.75 321 GLY A CA 1
ATOM 2426 C C . GLY A 1 321 ? 20.146 12.695 -29.162 1.00 72.75 321 GLY A C 1
ATOM 2427 O O . GLY A 1 321 ? 19.650 13.544 -29.907 1.00 72.75 321 GLY A O 1
ATOM 2428 N N . GLY A 1 322 ? 19.421 11.707 -28.625 1.00 66.81 322 GLY A N 1
ATOM 2429 C CA . GLY A 1 322 ? 17.969 11.553 -28.759 1.00 66.81 322 GLY A CA 1
ATOM 2430 C C . GLY A 1 322 ? 17.133 12.413 -27.784 1.00 66.81 322 GLY A C 1
ATOM 2431 O O . GLY A 1 322 ? 17.657 13.010 -26.837 1.00 66.81 322 GLY A O 1
ATOM 2432 N N . PRO A 1 323 ? 15.801 12.500 -27.980 1.00 63.16 323 PRO A N 1
ATOM 2433 C CA . PRO A 1 323 ? 14.905 13.248 -27.095 1.00 63.16 323 PRO A CA 1
ATOM 2434 C C . PRO A 1 323 ? 14.893 12.678 -25.664 1.00 63.16 323 PRO A C 1
ATOM 2436 O O . PRO A 1 323 ? 14.806 11.473 -25.451 1.00 63.16 323 PRO A O 1
ATOM 2439 N N . ARG A 1 324 ? 14.946 13.556 -24.651 1.00 58.09 324 ARG A N 1
ATOM 2440 C CA . ARG A 1 324 ? 15.095 13.158 -23.234 1.00 58.09 324 ARG A CA 1
ATOM 2441 C C . ARG A 1 324 ? 13.872 12.455 -22.635 1.00 58.09 324 ARG A C 1
ATOM 2443 O O . ARG A 1 324 ? 14.049 11.665 -21.709 1.00 58.09 324 ARG A O 1
ATOM 2450 N N . THR A 1 325 ? 12.673 12.698 -23.158 1.00 54.62 325 THR A N 1
ATOM 2451 C CA . THR A 1 325 ? 11.399 12.206 -22.609 1.00 54.62 325 THR A CA 1
ATOM 2452 C C . THR A 1 325 ? 10.416 11.897 -23.735 1.00 54.62 325 THR A C 1
ATOM 2454 O O . THR A 1 325 ? 9.810 12.804 -24.295 1.00 54.62 325 THR A O 1
ATOM 2457 N N . ALA A 1 326 ? 10.237 10.618 -24.051 1.00 47.53 326 ALA A N 1
ATOM 2458 C CA . ALA A 1 326 ? 9.016 10.127 -24.672 1.00 47.53 326 ALA A CA 1
ATOM 2459 C C . ALA A 1 326 ? 8.233 9.439 -23.549 1.00 47.53 326 ALA A C 1
ATOM 2461 O O . ALA A 1 326 ? 8.554 8.326 -23.158 1.00 47.53 326 ALA A O 1
ATOM 2462 N N . GLN A 1 327 ? 7.305 10.157 -22.921 1.00 52.44 327 GLN A N 1
ATOM 2463 C CA . GLN A 1 327 ? 6.376 9.558 -21.968 1.00 52.44 327 GLN A CA 1
ATOM 2464 C C . GLN A 1 327 ? 5.050 9.458 -22.708 1.00 52.44 327 GLN A C 1
ATOM 2466 O O . GLN A 1 327 ? 4.454 10.480 -23.058 1.00 52.44 327 GLN A O 1
ATOM 2471 N N . ILE A 1 328 ? 4.619 8.243 -23.039 1.00 45.16 328 ILE A N 1
ATOM 2472 C CA . ILE A 1 328 ? 3.306 8.056 -23.653 1.00 45.16 328 ILE A CA 1
ATOM 2473 C C . ILE A 1 328 ? 2.257 8.509 -22.625 1.00 45.16 328 ILE A C 1
ATOM 2475 O O . ILE A 1 328 ? 2.076 7.870 -21.594 1.00 45.16 328 ILE A O 1
ATOM 2479 N N . GLY A 1 329 ? 1.576 9.627 -22.900 1.00 44.47 329 GLY A N 1
ATOM 2480 C CA . GLY A 1 329 ? 0.412 10.083 -22.129 1.00 44.47 329 GLY A CA 1
ATOM 2481 C C . GLY A 1 329 ? 0.603 11.305 -21.223 1.00 44.47 329 GLY A C 1
ATOM 2482 O O . GLY A 1 329 ? -0.364 11.712 -20.582 1.00 44.47 329 GLY A O 1
ATOM 2483 N N . GLY A 1 330 ? 1.778 11.938 -21.193 1.00 38.44 330 GLY A N 1
ATOM 2484 C CA . GLY A 1 330 ? 1.892 13.299 -20.661 1.00 38.44 330 GLY A CA 1
ATOM 2485 C C . GLY A 1 330 ? 1.344 14.287 -21.688 1.00 38.44 330 GLY A C 1
ATOM 2486 O O . GLY A 1 330 ? 1.883 14.373 -22.792 1.00 38.44 330 GLY A O 1
ATOM 2487 N N . LEU A 1 331 ? 0.269 15.021 -21.372 1.00 32.06 331 LEU A N 1
ATOM 2488 C CA . LEU A 1 331 ? -0.049 16.215 -22.160 1.00 32.06 331 LEU A CA 1
ATOM 2489 C C . LEU A 1 331 ? 1.196 17.115 -22.143 1.00 32.06 331 LEU A C 1
ATOM 2491 O O . LEU A 1 331 ? 1.764 17.298 -21.065 1.00 32.06 331 LEU A O 1
ATOM 2495 N N . PRO A 1 332 ? 1.634 17.652 -23.295 1.00 35.31 332 PRO A N 1
ATOM 2496 C CA . PRO A 1 332 ? 2.726 18.608 -23.301 1.00 35.31 332 PRO A CA 1
ATOM 2497 C C . PRO A 1 332 ? 2.336 19.765 -22.381 1.00 35.31 332 PRO A C 1
ATOM 2499 O O . PRO A 1 332 ? 1.267 20.358 -22.556 1.00 35.31 332 PRO A O 1
ATOM 2502 N N . GLU A 1 333 ? 3.173 20.061 -21.386 1.00 42.41 333 GLU A N 1
ATOM 2503 C CA . GLU A 1 333 ? 3.124 21.370 -20.748 1.00 42.41 333 GLU A CA 1
ATOM 2504 C C . GLU A 1 333 ? 3.285 22.389 -21.876 1.00 42.41 333 GLU A C 1
ATOM 2506 O O . GLU A 1 333 ? 4.229 22.322 -22.664 1.00 42.41 333 GLU A O 1
ATOM 2511 N N . GLY A 1 334 ? 2.269 23.233 -22.041 1.00 36.44 334 GLY A N 1
ATOM 2512 C CA . GLY A 1 334 ? 2.307 24.297 -23.025 1.00 36.44 334 GLY A CA 1
ATOM 2513 C C . GLY A 1 334 ? 3.444 25.240 -22.670 1.00 36.44 334 GLY A C 1
ATOM 2514 O O . GLY A 1 334 ? 3.478 25.769 -21.561 1.00 36.44 334 GLY A O 1
ATOM 2515 N N . ASP A 1 335 ? 4.355 25.435 -23.617 1.00 38.47 335 ASP A N 1
ATOM 2516 C CA . ASP A 1 335 ? 5.256 26.576 -23.607 1.00 38.47 335 ASP A CA 1
ATOM 2517 C C . ASP A 1 335 ? 4.402 27.853 -23.750 1.00 38.47 335 ASP A C 1
ATOM 2519 O O . ASP A 1 335 ? 3.903 28.144 -24.843 1.00 38.47 335 ASP A O 1
ATOM 2523 N N . ASP A 1 336 ? 4.216 28.585 -22.648 1.00 37.22 336 ASP A N 1
ATOM 2524 C CA . ASP A 1 336 ? 3.936 30.031 -22.652 1.00 37.22 336 ASP A CA 1
ATOM 2525 C C . ASP A 1 336 ? 5.260 30.814 -22.562 1.00 37.22 336 ASP A C 1
ATOM 2527 O O . ASP A 1 336 ? 6.076 30.518 -21.654 1.00 37.22 336 ASP A O 1
#

Foldseek 3Di:
DDDDDDDDDDPPPPPPPPDPPLPVLVVVLVCLVVVVVVCCAPVNPYPCPPPDPDDDDPPVRDDDDDPVCCVPVVVVRVVVVVVVVVVSCVVNVVSCVVNVVVVVVVVVVVVLVVLLVLLLVVCCVPPCVACNSLQCWHWACQPDPVDPDTQTGHRLLAQCLLCVPAPVCPDSLVVQLVCQQQPAALGPGHHQDVNNVRDDHSSNSNSNSSNSVVNHPSDDAAQCVCVPPALLVCCCVPPCSAQNNLSCGGLHFRLQAQLVVQPDPPPDPVSVVSSLVVQLCCQQRWADDPSGDTGTHCVRNHDPVNSVSNSVVSVVRHDPPDDRGDHPRDDPPDDD